Protein AF-A0A4P5YBG1-F1 (afdb_monomer_lite)

Sequence (202 aa):
MPLRLATFNANNLFRRPKVFQLEGLSAQAAKVLNDVQKLEQLLTKTSYSGSTGTAIVNLLKKYEFDNSRVFPENRWFHINEVRGKLFRVKRARVGANSKAEIELVATGRSDWMGWLELIRENVNAVSTDNTARVIQAVNADVLCLVEVEDRHTLDRFDRMTLKKFKASFRHNLLIDGNDPRGIDIGFRAYAAKCMRCSVEVG

Radius of gyration: 22.39 Å; chains: 1; bounding box: 46×56×61 Å

Secondary structure (DSSP, 8-state):
----EEEEE-TTSSEEEGGGTSGGG-HHHHHHHHHHHHHHHHHTSS--TTHHHHHHHHHHHHTTTT-TTS-GGGSSEEEEEEES-SEEEEPPPTT--PPPEEEE--SSGGG-EEEEEEPEEEPPHHHHHHHHHHHHHHT-SEEEEEEE--HHHHHHIIIIIGGGGT---SEEEEE----TT--EEEEEES--S---------

Foldseek 3Di:
DDAFEAEDECACLWKDQPLVVPPPNDPSSVVVVVLQVVLQVLQQFQFCPDPSVVSNQVSCVVQPVLPPVDDPLNTQKDKFWPFADQWDWDPDDVPDPDGIGIDGPDRHNVRTDTGIGTRIDTDDLVSLQVVLVVLLVSLHQKYKYWQDQDPVSVVCSQVPHNVVVVNHFPDWDKAFDPDPVRITIIIGGNDDPDDDDDDDDD

Structure (mmCIF, N/CA/C/O backbone):
data_AF-A0A4P5YBG1-F1
#
_entry.id   AF-A0A4P5YBG1-F1
#
loop_
_atom_site.group_PDB
_atom_site.id
_atom_site.type_symbol
_atom_site.label_atom_id
_atom_site.label_alt_id
_atom_site.label_comp_id
_atom_site.label_asym_id
_atom_site.label_entity_id
_atom_site.label_seq_id
_atom_site.pdbx_PDB_ins_code
_atom_site.Cartn_x
_atom_site.Cartn_y
_atom_site.Cartn_z
_atom_site.occupancy
_atom_site.B_iso_or_equiv
_atom_site.auth_seq_id
_atom_site.auth_comp_id
_atom_site.auth_asym_id
_atom_site.auth_atom_id
_atom_site.pdbx_PDB_model_num
ATOM 1 N N . MET A 1 1 ? 24.907 -13.572 -34.740 1.00 69.06 1 MET A N 1
ATOM 2 C CA . MET A 1 1 ? 24.731 -12.647 -33.599 1.00 69.06 1 MET A CA 1
ATOM 3 C C . MET A 1 1 ? 24.353 -13.490 -32.389 1.00 69.06 1 MET A C 1
ATOM 5 O O . MET A 1 1 ? 23.483 -14.337 -32.565 1.00 69.06 1 MET A O 1
ATOM 9 N N . PRO A 1 2 ? 25.023 -13.361 -31.232 1.00 85.69 2 PRO A N 1
ATOM 10 C CA . PRO A 1 2 ? 24.636 -14.101 -30.033 1.00 85.69 2 PRO A CA 1
ATOM 11 C C . PRO A 1 2 ? 23.328 -13.541 -29.461 1.00 85.69 2 PRO A C 1
ATOM 13 O O . PRO A 1 2 ? 23.157 -12.326 -29.417 1.00 85.69 2 PRO A O 1
ATOM 16 N N . LEU A 1 3 ? 22.430 -14.428 -29.027 1.00 89.69 3 LEU A N 1
ATOM 17 C CA . LEU A 1 3 ? 21.194 -14.071 -28.329 1.00 89.69 3 LEU A CA 1
ATOM 18 C C . LEU A 1 3 ? 21.522 -13.476 -26.952 1.00 89.69 3 LEU A C 1
ATOM 20 O O . LEU A 1 3 ? 22.238 -14.100 -26.166 1.00 89.69 3 LEU A O 1
ATOM 24 N N . ARG A 1 4 ? 20.978 -12.297 -26.643 1.00 89.38 4 ARG A N 1
ATOM 25 C CA . ARG A 1 4 ? 21.173 -11.593 -25.370 1.00 89.38 4 ARG A CA 1
ATOM 26 C C . ARG A 1 4 ? 19.909 -11.657 -24.524 1.00 89.38 4 ARG A C 1
ATOM 28 O O . ARG A 1 4 ? 18.863 -11.132 -24.905 1.00 89.38 4 ARG A O 1
ATOM 35 N N . LEU A 1 5 ? 20.035 -12.269 -23.354 1.00 89.19 5 LEU A N 1
ATOM 36 C CA . LEU A 1 5 ? 18.973 -12.382 -22.362 1.00 89.19 5 LEU A CA 1
ATOM 37 C C . LEU A 1 5 ? 19.308 -11.484 -21.171 1.00 89.19 5 LEU A C 1
ATOM 39 O O . LEU A 1 5 ? 20.445 -11.488 -20.699 1.00 89.19 5 LEU A O 1
ATOM 43 N N . ALA A 1 6 ? 18.327 -10.737 -20.678 1.00 87.94 6 ALA A N 1
ATOM 44 C CA . ALA A 1 6 ? 18.460 -9.946 -19.462 1.00 87.94 6 ALA A CA 1
ATOM 45 C C . ALA A 1 6 ? 17.260 -10.159 -18.543 1.00 87.94 6 ALA A C 1
ATOM 47 O O . ALA A 1 6 ? 16.139 -10.368 -19.005 1.00 87.94 6 ALA A O 1
ATOM 48 N N . THR A 1 7 ? 17.498 -10.069 -17.238 1.00 85.94 7 THR A N 1
ATOM 49 C CA . THR A 1 7 ? 16.454 -10.041 -16.216 1.00 85.94 7 THR A CA 1
ATOM 50 C C . THR A 1 7 ? 16.500 -8.701 -15.488 1.00 85.94 7 THR A C 1
ATOM 52 O O . THR A 1 7 ? 17.573 -8.136 -15.274 1.00 85.94 7 THR A O 1
ATOM 55 N N . PHE A 1 8 ? 15.341 -8.167 -15.117 1.00 83.25 8 PHE A N 1
ATOM 56 C CA . PHE A 1 8 ? 15.252 -6.957 -14.305 1.00 83.25 8 PHE A CA 1
ATOM 57 C C . PHE A 1 8 ? 14.050 -7.038 -13.362 1.00 83.25 8 PHE A C 1
ATOM 59 O O . PHE A 1 8 ? 12.970 -7.477 -13.753 1.00 83.25 8 PHE A O 1
ATOM 66 N N . ASN A 1 9 ? 14.235 -6.626 -12.110 1.00 83.06 9 ASN A N 1
ATOM 67 C CA . ASN A 1 9 ? 13.146 -6.540 -11.145 1.00 83.06 9 ASN A CA 1
ATOM 68 C C . ASN A 1 9 ? 12.426 -5.192 -11.320 1.00 83.06 9 ASN A C 1
ATOM 70 O O . ASN A 1 9 ? 13.022 -4.139 -11.114 1.00 83.06 9 ASN A O 1
ATOM 74 N N . ALA A 1 10 ? 11.157 -5.242 -11.729 1.00 75.25 10 ALA A N 1
ATOM 75 C CA . ALA A 1 10 ? 10.321 -4.080 -12.023 1.00 75.25 10 ALA A CA 1
ATOM 76 C C . ALA A 1 10 ? 9.515 -3.578 -10.810 1.00 75.25 10 ALA A C 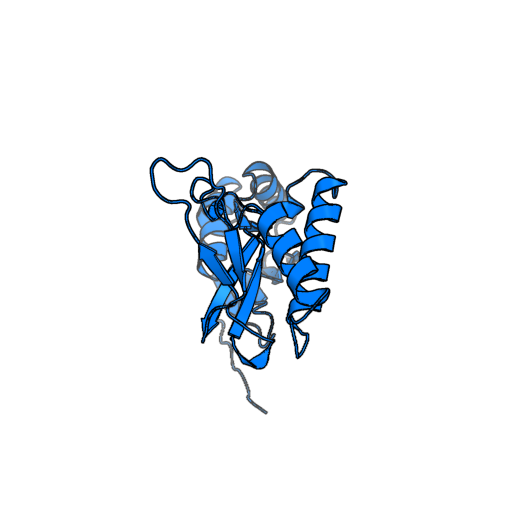1
ATOM 78 O O . ALA A 1 10 ? 8.654 -2.706 -10.966 1.00 75.25 10 ALA A O 1
ATOM 79 N N . ASN A 1 11 ? 9.773 -4.103 -9.612 1.00 69.88 11 ASN A N 1
ATOM 80 C CA . ASN A 1 11 ? 9.046 -3.737 -8.408 1.00 69.88 11 ASN A CA 1
ATOM 81 C C . ASN A 1 11 ? 9.185 -2.245 -8.121 1.00 69.88 11 ASN A C 1
ATOM 83 O O . ASN A 1 11 ? 10.289 -1.697 -8.052 1.00 69.88 11 ASN A O 1
ATOM 87 N N . ASN A 1 12 ? 8.044 -1.594 -7.906 1.00 65.94 12 ASN A N 1
ATOM 88 C CA . ASN A 1 12 ? 7.939 -0.160 -7.671 1.00 65.94 12 ASN A CA 1
ATOM 89 C C . ASN A 1 12 ? 8.494 0.708 -8.814 1.00 65.94 12 ASN A C 1
ATOM 91 O O . ASN A 1 12 ? 8.957 1.816 -8.558 1.00 65.94 12 ASN A O 1
ATOM 95 N N . LEU A 1 13 ? 8.484 0.245 -10.068 1.00 70.56 13 LEU A N 1
ATOM 96 C CA . LEU A 1 13 ? 9.000 1.039 -11.191 1.00 70.56 13 LEU A CA 1
ATOM 97 C C . LEU A 1 13 ? 8.124 2.268 -11.509 1.00 70.56 13 LEU A C 1
ATOM 99 O O . LEU A 1 13 ? 8.622 3.262 -12.046 1.00 70.56 13 LEU A O 1
ATOM 103 N N . PHE A 1 14 ? 6.836 2.212 -11.149 1.00 69.25 14 PHE A N 1
ATOM 104 C CA . PHE A 1 14 ? 5.858 3.274 -11.411 1.00 69.25 14 PHE A CA 1
ATOM 105 C C . PHE A 1 14 ? 5.252 3.840 -10.157 1.00 69.25 14 PHE A C 1
ATOM 107 O O . PHE A 1 14 ? 5.088 5.055 -10.064 1.00 69.25 14 PHE A O 1
ATOM 114 N N . ARG A 1 15 ? 4.896 2.973 -9.209 1.00 69.81 15 ARG A N 1
ATOM 115 C CA . ARG A 1 15 ? 4.286 3.391 -7.960 1.00 69.81 15 ARG A CA 1
ATOM 116 C C . ARG A 1 15 ? 4.996 2.708 -6.813 1.00 69.81 15 ARG A C 1
ATOM 118 O O . ARG A 1 15 ? 5.046 1.489 -6.731 1.00 69.81 15 ARG A O 1
ATOM 125 N N . ARG A 1 16 ? 5.525 3.510 -5.898 1.00 74.62 16 ARG A N 1
ATOM 126 C CA . ARG A 1 16 ? 6.183 3.020 -4.688 1.00 74.62 16 ARG A CA 1
ATOM 127 C C . ARG A 1 16 ? 5.370 3.445 -3.478 1.00 74.62 16 ARG A C 1
ATOM 129 O O . ARG A 1 16 ? 4.902 4.587 -3.471 1.00 74.62 16 ARG A O 1
ATOM 136 N N . PRO A 1 17 ? 5.225 2.601 -2.440 1.00 78.69 17 PRO A N 1
ATOM 137 C CA . PRO A 1 17 ? 4.705 3.066 -1.166 1.00 78.69 17 PRO A CA 1
ATOM 138 C C . PRO A 1 17 ? 5.433 4.340 -0.733 1.00 78.69 17 PRO A C 1
ATOM 140 O O . PRO A 1 17 ? 6.666 4.369 -0.688 1.00 78.69 17 PRO A O 1
ATOM 143 N N . LYS A 1 18 ? 4.667 5.387 -0.429 1.00 81.44 18 LYS A N 1
ATOM 144 C CA . LYS A 1 18 ? 5.138 6.732 -0.079 1.00 81.44 18 LYS A CA 1
ATOM 145 C C . LYS A 1 18 ? 6.227 6.697 0.990 1.00 81.44 18 LYS A C 1
ATOM 147 O O . LYS A 1 18 ? 7.233 7.394 0.903 1.00 81.44 18 LYS A O 1
ATOM 152 N N . VAL A 1 19 ? 6.062 5.806 1.966 1.00 81.38 19 VAL A N 1
ATOM 153 C CA . VAL A 1 19 ? 7.011 5.587 3.064 1.00 81.38 19 VAL A CA 1
ATOM 154 C C . VAL A 1 19 ? 8.421 5.217 2.588 1.00 81.38 19 VAL A C 1
ATOM 156 O O . VAL A 1 19 ? 9.397 5.594 3.227 1.00 81.38 19 VAL A O 1
ATOM 159 N N . PHE A 1 20 ? 8.551 4.536 1.447 1.00 75.44 20 PHE A N 1
ATOM 160 C CA . PHE A 1 20 ? 9.839 4.133 0.885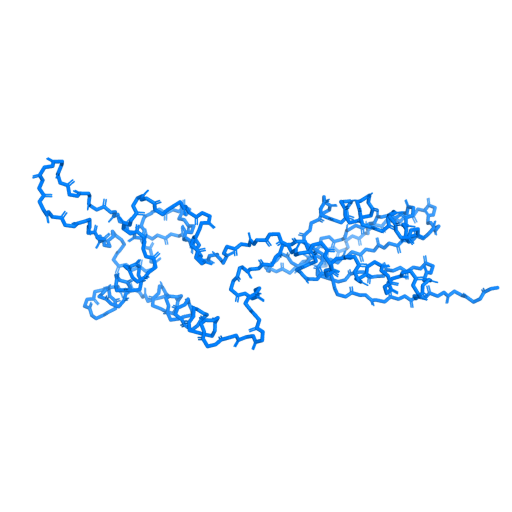 1.00 75.44 20 PHE A CA 1
ATOM 161 C C . PHE A 1 20 ? 10.434 5.151 -0.097 1.00 75.44 20 PHE A C 1
ATOM 163 O O . PHE A 1 20 ? 11.536 4.929 -0.595 1.00 75.44 20 PHE A O 1
ATOM 170 N N . GLN A 1 21 ? 9.723 6.239 -0.411 1.00 70.75 21 GLN A N 1
ATOM 171 C CA . GLN A 1 21 ? 10.287 7.342 -1.198 1.00 70.75 21 GLN A CA 1
ATOM 172 C C . GLN A 1 21 ? 11.153 8.282 -0.352 1.00 70.75 21 GLN A C 1
ATOM 174 O O . GLN A 1 21 ? 11.951 9.035 -0.901 1.00 70.75 21 GLN A O 1
ATOM 179 N N . LEU A 1 22 ? 11.021 8.224 0.975 1.00 69.31 22 LEU A N 1
ATOM 180 C CA . LEU A 1 22 ? 11.886 8.963 1.884 1.00 69.31 22 LEU A CA 1
ATOM 181 C C . LEU A 1 22 ? 13.334 8.482 1.713 1.00 69.31 22 LEU A C 1
ATOM 183 O O . LEU A 1 22 ? 13.600 7.277 1.754 1.00 69.31 22 LEU A O 1
ATOM 187 N N . GLU A 1 23 ? 14.259 9.422 1.517 1.00 63.19 23 GLU A N 1
ATOM 188 C CA . GLU A 1 23 ? 15.668 9.110 1.275 1.00 63.19 23 GLU A CA 1
ATOM 189 C C . GLU A 1 23 ? 16.241 8.188 2.366 1.00 63.19 23 GLU A C 1
ATOM 191 O O . GLU A 1 23 ? 16.046 8.403 3.565 1.00 63.19 23 GLU A O 1
ATOM 196 N N . GLY A 1 24 ? 16.938 7.134 1.928 1.00 56.75 24 GLY A N 1
ATOM 197 C CA . GLY A 1 24 ? 17.808 6.319 2.776 1.00 56.75 24 GLY A CA 1
ATOM 198 C C . GLY A 1 24 ? 17.145 5.509 3.894 1.00 56.75 24 GLY A C 1
ATOM 199 O O . GLY A 1 24 ? 17.826 5.250 4.879 1.00 56.75 24 GLY A O 1
ATOM 200 N N . LEU A 1 25 ? 15.864 5.108 3.782 1.00 61.78 25 LEU A N 1
ATOM 201 C CA . LEU A 1 25 ? 15.138 4.465 4.901 1.00 61.78 25 LEU A CA 1
ATOM 202 C C . LEU A 1 25 ? 15.204 5.349 6.157 1.00 61.78 25 LEU A C 1
ATOM 204 O O . LEU A 1 25 ? 15.630 4.923 7.230 1.00 61.78 25 LEU A O 1
ATOM 208 N N . SER A 1 26 ? 14.807 6.613 5.999 1.00 77.88 26 SER A N 1
ATOM 209 C CA . SER A 1 26 ? 14.857 7.611 7.066 1.00 77.88 26 SER A CA 1
ATOM 210 C C . SER A 1 26 ? 14.242 7.111 8.382 1.00 77.88 26 SER A C 1
ATOM 212 O O . SER A 1 26 ? 13.344 6.261 8.405 1.00 77.88 26 SER A O 1
ATOM 214 N N . ALA A 1 27 ? 14.660 7.699 9.508 1.00 82.25 27 ALA A N 1
ATOM 215 C CA . ALA A 1 27 ? 14.083 7.393 10.821 1.00 82.25 27 ALA A CA 1
ATOM 216 C C . ALA A 1 27 ? 12.545 7.535 10.835 1.00 82.25 27 ALA A C 1
ATOM 218 O O . ALA A 1 27 ? 11.851 6.822 11.562 1.00 82.25 27 ALA A O 1
ATOM 219 N N . GLN A 1 28 ? 12.002 8.422 9.994 1.00 84.62 28 GLN A N 1
ATOM 220 C CA . GLN A 1 28 ? 10.566 8.570 9.787 1.00 84.62 28 GLN A CA 1
ATOM 221 C C . GLN A 1 28 ? 9.959 7.365 9.058 1.00 84.62 28 GLN A C 1
ATOM 223 O O . GLN A 1 28 ? 8.952 6.841 9.531 1.00 84.62 28 GLN A O 1
ATOM 228 N N . ALA A 1 29 ? 10.567 6.894 7.964 1.00 84.81 29 ALA A N 1
ATOM 229 C CA . ALA A 1 29 ? 10.107 5.708 7.243 1.00 84.81 29 ALA A CA 1
ATOM 230 C C . ALA A 1 29 ? 10.061 4.480 8.163 1.00 84.81 29 ALA A C 1
ATOM 232 O O . ALA A 1 29 ? 9.027 3.821 8.278 1.00 84.81 29 ALA A O 1
ATOM 233 N N . ALA A 1 30 ? 11.151 4.230 8.895 1.00 86.81 30 ALA A N 1
ATOM 234 C CA . ALA A 1 30 ? 11.236 3.127 9.848 1.00 86.81 30 ALA A CA 1
ATOM 235 C C . ALA A 1 30 ? 10.165 3.232 10.946 1.00 86.81 30 ALA A C 1
ATOM 237 O O . ALA A 1 30 ? 9.530 2.240 11.302 1.00 86.81 30 ALA A O 1
ATOM 238 N N . LYS A 1 31 ? 9.916 4.441 11.464 1.00 91.00 31 LYS A N 1
ATOM 239 C CA . LYS A 1 31 ? 8.868 4.681 12.464 1.00 91.00 31 LYS A CA 1
ATOM 240 C C . LYS A 1 31 ? 7.478 4.347 11.924 1.00 91.00 31 LYS A C 1
ATOM 242 O O . LYS A 1 31 ? 6.727 3.659 12.610 1.00 91.00 31 LYS A O 1
ATOM 247 N N . VAL A 1 32 ? 7.161 4.791 10.707 1.00 91.38 32 VAL A N 1
ATOM 248 C CA . VAL A 1 32 ? 5.868 4.519 10.065 1.00 91.38 32 VAL A CA 1
ATOM 249 C C . VAL A 1 32 ? 5.664 3.023 9.849 1.00 91.38 32 VAL A C 1
ATOM 251 O O . VAL A 1 32 ? 4.632 2.491 10.246 1.00 91.38 32 VAL A O 1
ATOM 254 N N . LEU A 1 33 ? 6.662 2.327 9.303 1.00 90.25 33 LEU A N 1
ATOM 255 C CA . LEU A 1 33 ? 6.595 0.881 9.069 1.00 90.25 33 LEU A CA 1
ATOM 256 C C . LEU A 1 33 ? 6.413 0.093 10.372 1.00 90.25 33 LEU A C 1
ATOM 258 O O . LEU A 1 33 ? 5.555 -0.783 10.445 1.00 90.25 33 LEU A O 1
ATOM 262 N N . ASN A 1 34 ? 7.158 0.451 11.420 1.00 92.94 34 ASN A N 1
ATOM 263 C CA . ASN A 1 34 ? 7.024 -0.175 12.735 1.00 92.94 34 ASN A CA 1
ATOM 264 C C . ASN A 1 34 ? 5.634 0.046 13.342 1.00 92.94 34 ASN A C 1
ATOM 266 O O . ASN A 1 34 ? 5.100 -0.837 14.009 1.00 92.94 34 ASN A O 1
ATOM 270 N N . ASP A 1 35 ? 5.041 1.223 13.152 1.00 95.50 35 ASP A N 1
ATOM 271 C CA . ASP A 1 35 ? 3.698 1.497 13.654 1.00 95.50 35 ASP A CA 1
ATOM 272 C C . ASP A 1 35 ? 2.613 0.760 12.861 1.00 95.50 35 ASP A C 1
ATOM 274 O O . ASP A 1 35 ? 1.663 0.270 13.468 1.00 95.50 35 ASP A O 1
ATOM 278 N N . VAL A 1 36 ? 2.759 0.649 11.535 1.00 93.12 36 VAL A N 1
ATOM 279 C CA . VAL A 1 36 ? 1.866 -0.155 10.684 1.00 93.12 36 VAL A CA 1
ATOM 280 C C . VAL A 1 36 ? 1.931 -1.622 11.099 1.00 93.12 36 VAL A C 1
ATOM 282 O O . VAL A 1 36 ? 0.892 -2.218 11.366 1.00 93.12 36 VAL A O 1
ATOM 285 N N . GLN A 1 37 ? 3.134 -2.173 11.281 1.00 93.06 37 GLN A N 1
ATOM 286 C CA . GLN A 1 37 ? 3.322 -3.545 11.757 1.00 93.06 37 GLN A CA 1
ATOM 287 C C . GLN A 1 37 ? 2.681 -3.765 13.137 1.00 93.06 37 GLN A C 1
ATOM 289 O O . GLN A 1 37 ? 2.000 -4.766 13.363 1.00 93.06 37 GLN A O 1
ATOM 294 N N . LYS A 1 38 ? 2.866 -2.825 14.074 1.00 95.38 38 LYS A N 1
ATOM 295 C CA . LYS A 1 38 ? 2.210 -2.882 15.390 1.00 95.38 38 LYS A CA 1
ATOM 296 C C . LYS A 1 38 ? 0.691 -2.855 15.259 1.00 95.38 38 LYS A C 1
ATOM 298 O O . LYS A 1 38 ? 0.015 -3.609 15.953 1.00 95.38 38 LYS A O 1
ATOM 303 N N . LEU A 1 39 ? 0.151 -2.001 14.389 1.00 96.12 39 LEU A N 1
ATOM 304 C CA . LEU A 1 39 ? -1.286 -1.917 14.159 1.00 96.12 39 LEU A CA 1
ATOM 305 C C . LEU A 1 39 ? -1.825 -3.232 13.585 1.00 96.12 39 LEU A C 1
ATOM 307 O O . LEU A 1 39 ? -2.782 -3.767 14.131 1.00 96.12 39 LEU A O 1
ATOM 311 N N . GLU A 1 40 ? -1.177 -3.811 12.574 1.00 92.62 40 GLU A N 1
ATOM 312 C CA . GLU A 1 40 ? -1.543 -5.127 12.031 1.00 92.62 40 GLU A CA 1
ATOM 313 C C . GLU A 1 40 ? -1.558 -6.210 13.117 1.00 92.62 40 GLU A C 1
ATOM 315 O O . GLU A 1 40 ? -2.542 -6.938 13.255 1.00 92.62 40 GLU A O 1
ATOM 320 N N . GLN A 1 41 ? -0.520 -6.268 13.958 1.00 94.06 41 GLN A N 1
ATOM 321 C CA . GLN A 1 41 ? -0.451 -7.218 15.071 1.00 94.06 41 GLN A CA 1
ATOM 322 C C . GLN A 1 41 ? -1.600 -7.034 16.068 1.00 94.06 41 GLN A C 1
ATOM 324 O O . GLN A 1 41 ? -2.202 -8.020 16.500 1.00 94.06 41 GLN A O 1
ATOM 329 N N . LEU A 1 42 ? -1.942 -5.793 16.424 1.00 95.50 42 LEU A N 1
ATOM 330 C CA . LEU A 1 42 ? -3.077 -5.510 17.307 1.00 95.50 42 LEU A CA 1
ATOM 331 C C . LEU A 1 42 ? -4.405 -5.926 16.665 1.00 95.50 42 LEU A C 1
ATOM 333 O O . LEU A 1 42 ? -5.267 -6.480 17.343 1.00 95.50 42 LEU A O 1
ATOM 337 N N . LEU A 1 43 ? -4.556 -5.729 15.355 1.00 94.38 43 LEU A N 1
ATOM 338 C CA . LEU A 1 43 ? -5.784 -6.063 14.641 1.00 94.38 43 LEU A CA 1
ATOM 339 C C . LEU A 1 43 ? -6.005 -7.571 14.491 1.00 94.38 43 LEU A C 1
ATOM 341 O O . LEU A 1 43 ? -7.152 -7.985 14.351 1.00 94.38 43 LEU A O 1
ATOM 345 N N . THR A 1 44 ? -4.969 -8.408 14.602 1.00 92.81 44 THR A N 1
ATOM 346 C CA . THR A 1 44 ? -5.139 -9.876 14.646 1.00 92.81 44 THR A CA 1
ATOM 347 C C . THR A 1 44 ? -5.726 -10.400 15.959 1.00 92.81 44 THR A C 1
ATOM 349 O O . THR A 1 44 ? -6.130 -11.560 16.024 1.00 92.81 44 THR A O 1
ATOM 352 N N . LYS A 1 45 ? -5.795 -9.574 17.013 1.00 93.50 45 LYS A N 1
ATOM 353 C CA . LYS A 1 45 ? -6.311 -10.001 18.318 1.00 93.50 45 LYS A CA 1
ATOM 354 C C . LYS A 1 45 ? -7.800 -10.338 18.248 1.00 93.50 45 LYS A C 1
ATOM 356 O O . LYS A 1 45 ? -8.592 -9.668 17.587 1.00 93.50 45 LYS A O 1
ATOM 361 N N . THR A 1 46 ? -8.183 -11.373 18.990 1.00 93.81 46 THR A N 1
ATOM 362 C CA . THR A 1 46 ? -9.577 -11.819 19.113 1.00 93.81 46 THR A CA 1
ATOM 363 C C . THR A 1 46 ? -10.445 -10.829 19.879 1.00 93.81 46 THR A C 1
ATOM 365 O O . THR A 1 46 ? -11.648 -10.806 19.662 1.00 93.81 46 THR A O 1
ATOM 368 N N . SER A 1 47 ? -9.842 -9.993 20.729 1.00 95.88 47 SER A N 1
ATOM 369 C CA . SER A 1 47 ? -10.512 -8.910 21.444 1.00 95.88 47 SER A CA 1
ATOM 370 C C . SER A 1 47 ? -9.668 -7.634 21.431 1.00 95.88 47 SER A C 1
ATOM 372 O O . SER A 1 47 ? -8.448 -7.670 21.620 1.00 95.88 47 SER A O 1
ATOM 374 N N . TYR A 1 48 ? -10.340 -6.502 21.246 1.00 96.19 48 TYR A N 1
ATOM 375 C CA . TYR A 1 48 ? -9.804 -5.146 21.309 1.00 96.19 48 TYR A CA 1
ATOM 376 C C . TYR A 1 48 ? -10.154 -4.445 22.632 1.00 96.19 48 TYR A C 1
ATOM 378 O O . TYR A 1 48 ? -9.951 -3.242 22.766 1.00 96.19 48 TYR A O 1
ATOM 386 N N . SER A 1 49 ? -10.656 -5.159 23.642 1.00 93.12 49 SER A N 1
ATOM 387 C CA . SER A 1 49 ? -10.924 -4.573 24.960 1.00 93.12 49 SER A CA 1
ATOM 388 C C . SER A 1 49 ? -9.643 -4.114 25.676 1.00 93.12 49 SER A C 1
ATOM 390 O O . SER A 1 49 ? -8.572 -4.700 25.498 1.00 93.12 49 SER A O 1
ATOM 392 N N . GLY A 1 50 ? -9.760 -3.111 26.550 1.00 94.62 50 GLY A N 1
ATOM 393 C CA . GLY A 1 50 ? -8.672 -2.672 27.429 1.00 94.62 50 GLY A CA 1
ATOM 394 C C . GLY A 1 50 ? -7.512 -2.004 26.684 1.00 94.62 50 GLY A C 1
ATOM 395 O O . GLY A 1 50 ? -7.716 -1.137 25.835 1.00 94.62 50 GLY A O 1
ATOM 396 N N . SER A 1 51 ? -6.278 -2.393 27.016 1.00 94.12 51 SER A N 1
ATOM 397 C CA . SER A 1 51 ? -5.057 -1.779 26.472 1.00 94.12 51 SER A CA 1
ATOM 398 C C . SER A 1 51 ? -4.913 -1.941 24.956 1.00 94.12 51 SER A C 1
ATOM 400 O O . SER A 1 51 ? -4.377 -1.042 24.307 1.00 94.12 51 SER A O 1
ATOM 402 N N . THR A 1 52 ? -5.428 -3.033 24.380 1.00 95.19 52 THR A N 1
ATOM 403 C CA . THR A 1 52 ? -5.398 -3.293 22.931 1.00 95.19 52 THR A CA 1
ATOM 404 C C . THR A 1 52 ? -6.159 -2.215 22.161 1.00 95.19 52 THR A C 1
ATOM 406 O O . THR A 1 52 ? -5.597 -1.591 21.263 1.00 95.19 52 THR A O 1
ATOM 409 N N . GLY A 1 53 ? -7.409 -1.942 22.540 1.00 95.12 53 GLY A N 1
ATOM 410 C CA . GLY A 1 53 ? -8.239 -0.923 21.896 1.00 95.12 53 GLY A CA 1
ATOM 411 C C . GLY A 1 53 ? -7.664 0.476 22.065 1.00 95.12 53 GLY A C 1
ATOM 412 O O . GLY A 1 53 ? -7.592 1.231 21.097 1.00 95.12 53 GLY A O 1
ATOM 413 N N . THR A 1 54 ? -7.151 0.793 23.257 1.00 96.00 54 THR A N 1
ATOM 414 C CA . THR A 1 54 ? -6.454 2.062 23.508 1.00 96.00 54 THR A CA 1
ATOM 415 C C . THR A 1 54 ? -5.237 2.226 22.595 1.00 96.00 54 THR A C 1
ATOM 417 O O . THR A 1 54 ? -5.039 3.295 22.019 1.00 96.00 54 THR A O 1
ATOM 420 N N . ALA A 1 55 ? -4.437 1.172 22.404 1.00 96.81 55 ALA A N 1
ATOM 421 C CA . ALA A 1 55 ? -3.283 1.204 21.508 1.00 96.81 55 ALA A CA 1
ATOM 422 C C . ALA A 1 55 ? -3.692 1.395 20.036 1.00 96.81 55 ALA A C 1
ATOM 424 O O . ALA A 1 55 ? -3.080 2.210 19.342 1.00 96.81 55 ALA A O 1
ATOM 425 N N . ILE A 1 56 ? -4.749 0.711 19.579 1.00 96.75 56 ILE A N 1
ATOM 426 C CA . ILE A 1 56 ? -5.307 0.882 18.227 1.00 96.75 56 ILE A CA 1
ATOM 427 C C . ILE A 1 56 ? -5.759 2.333 18.029 1.00 96.75 56 ILE A C 1
ATOM 429 O O . ILE A 1 56 ? -5.309 2.995 17.097 1.00 96.75 56 ILE A O 1
ATOM 433 N N . VAL A 1 57 ? -6.590 2.865 18.930 1.00 95.94 57 VAL A N 1
ATOM 434 C CA . VAL A 1 57 ? -7.107 4.241 18.842 1.00 95.94 57 VAL A CA 1
ATOM 435 C C . VAL A 1 57 ? -5.973 5.267 18.842 1.00 95.94 57 VAL A C 1
ATOM 437 O O . VAL A 1 57 ? -6.010 6.218 18.063 1.00 95.94 57 VAL A O 1
ATOM 440 N N . ASN A 1 58 ? -4.939 5.070 19.663 1.00 96.25 58 ASN A N 1
ATOM 441 C CA . ASN A 1 58 ? -3.779 5.960 19.699 1.00 96.25 58 ASN A CA 1
ATOM 442 C C . ASN A 1 58 ? -3.010 5.968 18.371 1.00 96.25 58 ASN A C 1
ATOM 444 O O . ASN A 1 58 ? -2.602 7.037 17.914 1.00 96.25 58 ASN A O 1
ATOM 448 N N . LEU A 1 59 ? -2.838 4.808 17.729 1.00 96.62 59 LEU A N 1
ATOM 449 C CA . LEU A 1 59 ? -2.223 4.725 16.402 1.00 96.62 59 LEU A CA 1
ATOM 450 C C . LEU A 1 59 ? -3.099 5.396 15.338 1.00 96.62 59 LEU A C 1
ATOM 452 O O . LEU A 1 59 ? -2.588 6.185 14.547 1.00 96.62 59 LEU A O 1
ATOM 456 N N . LEU A 1 60 ? -4.414 5.174 15.356 1.00 95.12 60 LEU A N 1
ATOM 457 C CA . LEU A 1 60 ? -5.332 5.817 14.410 1.00 95.12 60 LEU A CA 1
ATOM 458 C C . LEU A 1 60 ? -5.335 7.350 14.551 1.00 95.12 60 LEU A C 1
ATOM 460 O O . LEU A 1 60 ? -5.289 8.056 13.545 1.00 95.12 60 LEU A O 1
ATOM 464 N N . LYS A 1 61 ? -5.308 7.878 15.782 1.00 93.38 61 LYS A N 1
ATOM 465 C CA . LYS A 1 61 ? -5.181 9.325 16.039 1.00 93.38 61 LYS A CA 1
ATOM 466 C C . LYS A 1 61 ? -3.827 9.874 15.591 1.00 93.38 61 LYS A C 1
ATOM 468 O O . LYS A 1 61 ? -3.759 10.939 14.989 1.00 93.38 61 LYS A O 1
ATOM 473 N N . LYS A 1 62 ? -2.739 9.137 15.839 1.00 94.31 62 LYS A N 1
ATOM 474 C CA . LYS A 1 62 ? -1.384 9.519 15.404 1.00 94.31 62 LYS A CA 1
ATOM 475 C C . LYS A 1 62 ? -1.278 9.686 13.885 1.00 94.31 62 LYS A C 1
ATOM 477 O O . LYS A 1 62 ? -0.502 10.520 13.431 1.00 94.31 62 LYS A O 1
ATOM 482 N N . TYR A 1 63 ? -2.047 8.907 13.127 1.00 93.50 63 TYR A N 1
ATOM 483 C CA . TYR A 1 63 ? -2.120 8.969 11.664 1.00 93.50 63 TYR A CA 1
ATOM 484 C C . TYR A 1 63 ? -3.343 9.740 11.141 1.00 93.50 63 TYR A C 1
ATOM 486 O O . TYR A 1 63 ? -3.707 9.606 9.972 1.00 93.50 63 TYR A O 1
ATOM 494 N N . GLU A 1 64 ? -3.961 10.562 11.996 1.00 90.94 64 GLU A N 1
ATOM 495 C CA . GLU A 1 64 ? -5.006 11.525 11.633 1.00 90.94 64 GLU A CA 1
ATOM 496 C C . GLU A 1 64 ? -6.223 10.898 10.927 1.00 90.94 64 GLU A C 1
ATOM 498 O O . GLU A 1 64 ? -6.809 11.468 9.997 1.00 90.94 64 GLU A O 1
ATOM 503 N N . PHE A 1 65 ? -6.630 9.699 11.355 1.00 90.88 65 PHE A N 1
ATOM 504 C CA . PHE A 1 65 ? -7.857 9.058 10.864 1.00 90.88 65 PHE A CA 1
ATOM 505 C C . PHE A 1 65 ? -9.137 9.757 11.355 1.00 90.88 65 PHE A C 1
ATOM 507 O O . PHE A 1 65 ? -10.200 9.569 10.771 1.00 90.88 65 PHE A O 1
ATOM 514 N N . ASP A 1 66 ? -9.045 10.599 12.384 1.00 88.44 66 ASP A N 1
ATOM 515 C CA . ASP A 1 66 ? -10.101 11.488 12.882 1.00 88.44 66 ASP A CA 1
ATOM 516 C C . ASP A 1 66 ? -10.164 12.843 12.157 1.00 88.44 66 ASP A C 1
ATOM 518 O O . ASP A 1 66 ? -11.171 13.554 12.243 1.00 88.44 66 ASP A O 1
ATOM 522 N N . ASN A 1 67 ? -9.118 13.207 11.410 1.00 84.50 67 ASN A N 1
ATOM 523 C CA . ASN A 1 67 ? -9.030 14.492 10.731 1.00 84.50 67 ASN A CA 1
ATOM 524 C C . ASN A 1 67 ? -9.645 14.433 9.324 1.00 84.50 67 ASN A C 1
ATOM 526 O O . ASN A 1 67 ? -9.031 13.971 8.364 1.00 84.50 67 ASN A O 1
ATOM 530 N N . SER A 1 68 ? -10.860 14.970 9.184 1.00 77.69 68 SER A N 1
ATOM 531 C CA . SER A 1 68 ? -11.552 15.056 7.885 1.00 77.69 68 SER A CA 1
ATOM 532 C C . SER A 1 68 ? -10.896 15.992 6.860 1.00 77.69 68 SER A C 1
ATOM 534 O O . SER A 1 68 ? -11.244 15.919 5.686 1.00 77.69 68 SER A O 1
ATOM 536 N N . ARG A 1 69 ? -9.962 16.862 7.278 1.00 81.38 69 ARG A N 1
ATOM 537 C CA . ARG A 1 69 ? -9.213 17.746 6.365 1.00 81.38 69 ARG A CA 1
ATOM 538 C C . ARG A 1 69 ? -8.028 17.039 5.708 1.00 81.38 69 ARG A C 1
ATOM 540 O O . ARG A 1 69 ? -7.512 17.528 4.709 1.00 81.38 69 ARG A O 1
ATOM 547 N N . VAL A 1 70 ? -7.596 15.908 6.265 1.00 80.25 70 VAL A N 1
ATOM 548 C CA . VAL A 1 70 ? -6.562 15.071 5.661 1.00 80.25 70 VAL A CA 1
ATOM 549 C C . VAL A 1 70 ? -7.243 14.143 4.670 1.00 80.25 70 VAL A C 1
ATOM 551 O O . VAL A 1 70 ? -7.920 13.179 5.047 1.00 80.25 70 VAL A O 1
ATOM 554 N N . PHE A 1 71 ? -7.068 14.464 3.391 1.00 78.88 71 PHE A N 1
ATOM 555 C CA . PHE A 1 71 ? -7.504 13.593 2.314 1.00 78.88 71 PHE A CA 1
ATOM 556 C C . PHE A 1 71 ? -6.807 12.229 2.416 1.00 78.88 71 PHE A C 1
ATOM 558 O O . PHE A 1 71 ? -5.631 12.181 2.795 1.00 78.88 71 PHE A O 1
ATOM 565 N N . PRO A 1 72 ? -7.508 11.118 2.122 1.00 79.31 72 PRO A N 1
ATOM 566 C CA . PRO A 1 72 ? -6.954 9.778 2.243 1.00 79.31 72 PRO A CA 1
ATOM 567 C C . PRO A 1 72 ? -5.582 9.623 1.588 1.00 79.31 72 PRO A C 1
ATOM 569 O O . PRO A 1 72 ? -4.688 9.120 2.253 1.00 79.31 72 PRO A O 1
ATOM 572 N N . GLU A 1 73 ? -5.398 10.102 0.360 1.00 77.44 73 GLU A N 1
ATOM 573 C CA . GLU A 1 73 ? -4.162 10.032 -0.432 1.00 77.44 73 GLU A CA 1
ATOM 574 C C . GLU A 1 73 ? -2.946 10.708 0.223 1.00 77.44 73 GLU A C 1
ATOM 576 O O . GLU A 1 73 ? -1.804 10.396 -0.105 1.00 77.44 73 GLU A O 1
ATOM 581 N N . ASN A 1 74 ? -3.170 11.607 1.185 1.00 82.62 74 ASN A N 1
ATOM 582 C CA . ASN A 1 74 ? -2.097 12.306 1.886 1.00 82.62 74 ASN A CA 1
ATOM 583 C C . ASN A 1 74 ? -1.598 11.559 3.130 1.00 82.62 74 ASN A C 1
ATOM 585 O O . ASN A 1 74 ? -0.596 11.972 3.718 1.00 82.62 74 ASN A O 1
ATOM 589 N N . ARG A 1 75 ? -2.258 10.463 3.532 1.00 88.94 75 ARG A N 1
ATOM 590 C CA . ARG A 1 75 ? -1.818 9.619 4.654 1.00 88.94 75 ARG A CA 1
ATOM 591 C C . ARG A 1 75 ? -0.640 8.718 4.251 1.00 88.94 75 ARG A C 1
ATOM 593 O O . ARG A 1 75 ? -0.129 8.756 3.135 1.00 88.94 75 ARG A O 1
ATOM 600 N N . TRP A 1 76 ? -0.186 7.895 5.193 1.00 90.19 76 TRP A N 1
ATOM 601 C CA . TRP A 1 76 ? 0.837 6.873 4.939 1.00 90.19 76 TRP A CA 1
ATOM 602 C C . TRP A 1 76 ? 0.242 5.518 4.543 1.00 90.19 76 TRP A C 1
ATOM 604 O O . TRP A 1 76 ? 0.885 4.748 3.832 1.00 90.19 76 TRP A O 1
ATOM 614 N N . PHE A 1 77 ? -0.981 5.229 4.989 1.00 92.44 77 PHE A N 1
ATOM 615 C CA . PHE A 1 77 ? -1.705 3.997 4.690 1.00 92.44 77 PHE A CA 1
ATOM 616 C C . PHE A 1 77 ? -3.224 4.210 4.742 1.00 92.44 77 PHE A C 1
ATOM 618 O O . PHE A 1 77 ? -3.716 5.150 5.374 1.00 92.44 77 PHE A O 1
ATOM 625 N N . HIS A 1 78 ? -3.952 3.307 4.095 1.00 91.69 78 HIS A N 1
ATOM 626 C CA . HIS A 1 78 ? -5.396 3.141 4.168 1.00 91.69 78 HIS A CA 1
ATOM 627 C C . HIS A 1 78 ? -5.759 1.923 5.013 1.00 91.69 78 HIS A C 1
ATOM 629 O O . HIS A 1 78 ? -4.968 0.995 5.178 1.00 91.69 78 HIS A O 1
ATOM 635 N N . ILE A 1 79 ? -6.988 1.931 5.521 1.00 93.00 79 ILE A N 1
ATOM 636 C CA . ILE A 1 79 ? -7.622 0.764 6.127 1.00 93.00 79 ILE A CA 1
ATOM 637 C C . ILE A 1 79 ? -8.798 0.414 5.229 1.00 93.00 79 ILE A C 1
ATOM 639 O O . ILE A 1 79 ? -9.773 1.163 5.157 1.00 93.00 79 ILE A O 1
ATOM 643 N N . ASN A 1 80 ? -8.679 -0.702 4.522 1.00 91.06 80 ASN A N 1
ATOM 644 C CA . ASN A 1 80 ? -9.735 -1.212 3.665 1.00 91.06 80 ASN A CA 1
ATOM 645 C C . ASN A 1 80 ? -10.699 -2.031 4.519 1.00 91.06 80 ASN A C 1
ATOM 647 O O . ASN A 1 80 ? -10.288 -3.015 5.119 1.00 91.06 80 ASN A O 1
ATOM 651 N N . GLU A 1 81 ? -11.969 -1.636 4.586 1.00 91.94 81 GLU A N 1
ATOM 652 C CA . GLU A 1 81 ? -13.016 -2.320 5.356 1.00 91.94 81 GLU A CA 1
ATOM 653 C C . GLU A 1 81 ? -14.043 -2.918 4.386 1.00 91.94 81 GLU A C 1
ATOM 655 O O . GLU A 1 81 ? -14.937 -2.222 3.907 1.00 91.94 81 GLU A O 1
ATOM 660 N N . VAL A 1 82 ? -13.905 -4.208 4.077 1.00 89.44 82 VAL A N 1
ATOM 661 C CA . VAL A 1 82 ? -14.782 -4.925 3.135 1.00 89.44 82 VAL A CA 1
ATOM 662 C C . VAL A 1 82 ? -16.074 -5.382 3.806 1.00 89.44 82 VAL A C 1
ATOM 664 O O . VAL A 1 82 ? -17.142 -5.340 3.199 1.00 89.44 82 VAL A O 1
ATOM 667 N N . ARG A 1 83 ? -15.998 -5.819 5.068 1.00 90.00 83 ARG A N 1
ATOM 668 C CA . ARG A 1 83 ? -17.165 -6.261 5.843 1.00 90.00 83 ARG A CA 1
ATOM 669 C C . ARG A 1 83 ? -17.073 -5.742 7.267 1.00 90.00 83 ARG A C 1
ATOM 671 O O . ARG A 1 83 ? -16.023 -5.860 7.882 1.00 90.00 83 ARG A O 1
ATOM 678 N N . GLY A 1 84 ? -18.172 -5.227 7.809 1.00 93.44 84 GLY A N 1
ATOM 679 C CA . GLY A 1 84 ? -18.161 -4.595 9.131 1.00 93.44 84 GLY A CA 1
ATOM 680 C C . GLY A 1 84 ? -17.343 -3.299 9.152 1.00 93.44 84 GLY A C 1
ATOM 681 O O . GLY A 1 84 ? -16.876 -2.820 8.118 1.00 93.44 84 GLY A O 1
ATOM 682 N N . LYS A 1 85 ? -17.203 -2.712 10.340 1.00 94.75 85 LYS A N 1
ATOM 683 C CA . LYS A 1 85 ? -16.428 -1.488 10.566 1.00 94.75 85 LYS A CA 1
ATOM 684 C C . LYS A 1 85 ? -15.477 -1.691 11.733 1.00 94.75 85 LYS A C 1
ATOM 686 O O . LYS A 1 85 ? -15.901 -2.130 12.797 1.00 94.75 85 LYS A O 1
ATOM 691 N N . LEU A 1 86 ? -14.210 -1.345 11.537 1.00 95.12 86 LEU A N 1
ATOM 692 C CA . LEU A 1 86 ? -13.209 -1.291 12.593 1.00 95.12 86 LEU A CA 1
ATOM 693 C C . LEU A 1 86 ? -13.506 -0.116 13.524 1.00 95.12 86 LEU A C 1
ATOM 695 O O . LEU A 1 86 ? -13.559 -0.284 14.741 1.00 95.12 86 LEU A O 1
ATOM 699 N N . PHE A 1 87 ? -13.722 1.072 12.958 1.00 94.88 87 PHE A N 1
ATOM 700 C CA . PHE A 1 87 ? -13.937 2.290 13.730 1.00 94.88 87 PHE A CA 1
ATOM 701 C C . PHE A 1 87 ? -14.922 3.244 13.055 1.00 94.88 87 PHE A C 1
ATOM 703 O O . PHE A 1 87 ? -15.223 3.154 11.865 1.00 94.88 87 PHE A O 1
ATOM 710 N N . ARG A 1 88 ? -15.408 4.205 13.836 1.00 93.31 88 ARG A N 1
ATOM 711 C CA . ARG A 1 88 ? -16.173 5.354 13.365 1.00 93.31 88 ARG A CA 1
ATOM 712 C C . ARG A 1 88 ? -15.600 6.619 13.985 1.00 93.31 88 ARG A C 1
ATOM 714 O O . ARG A 1 88 ? -15.218 6.637 15.151 1.00 93.31 88 ARG A O 1
ATOM 721 N N . VAL A 1 89 ? -15.590 7.697 13.211 1.00 90.62 89 VAL A N 1
ATOM 722 C CA . VAL A 1 89 ? -15.214 9.022 13.708 1.00 90.62 89 VAL A CA 1
ATOM 723 C C . VAL A 1 89 ? -16.473 9.751 14.171 1.00 90.62 89 VAL A C 1
ATOM 725 O O . VAL A 1 89 ? -17.326 10.110 13.356 1.00 90.62 89 VAL A O 1
ATOM 728 N N . LYS A 1 90 ? -16.601 9.982 15.480 1.00 86.88 90 LYS A N 1
ATOM 729 C CA . LYS A 1 90 ? -17.600 10.894 16.042 1.00 86.88 90 LYS A CA 1
ATOM 730 C C . LYS A 1 90 ? -17.131 12.319 15.796 1.00 86.88 90 LYS A C 1
ATOM 732 O O . LYS A 1 90 ? -16.121 12.762 16.340 1.00 86.88 90 LYS A O 1
ATOM 737 N N . ARG A 1 91 ? -17.861 13.040 14.948 1.00 76.00 91 ARG A N 1
ATOM 738 C CA . ARG A 1 91 ? -17.589 14.457 14.701 1.00 76.00 91 ARG A CA 1
ATOM 739 C C . ARG A 1 91 ? -18.049 15.280 15.895 1.00 76.00 91 ARG A C 1
ATOM 741 O O . ARG A 1 91 ? -19.121 15.038 16.449 1.00 76.00 91 ARG A O 1
ATOM 748 N N . ALA A 1 92 ? -17.256 16.285 16.236 1.00 68.88 92 ALA A N 1
ATOM 749 C CA . ALA A 1 92 ? -17.701 17.333 17.133 1.00 68.88 92 ALA A CA 1
ATOM 750 C C . ALA A 1 92 ? -18.896 18.074 16.521 1.00 68.88 92 ALA A C 1
ATOM 752 O O . ALA A 1 92 ? -18.957 18.276 15.303 1.00 68.88 92 ALA A O 1
ATOM 753 N N . ARG A 1 93 ? -19.861 18.465 17.360 1.00 64.50 93 ARG A N 1
ATOM 754 C CA . ARG A 1 93 ? -20.984 19.298 16.911 1.00 64.50 93 ARG A CA 1
ATOM 755 C C . ARG A 1 93 ? -20.443 20.633 16.401 1.00 64.50 93 ARG A C 1
ATOM 757 O O . ARG A 1 93 ? -19.538 21.205 17.005 1.00 64.50 93 ARG A O 1
ATOM 764 N N . VAL A 1 94 ? -21.009 21.131 15.303 1.00 56.72 94 VAL A N 1
ATOM 765 C CA . VAL A 1 94 ? -20.677 22.456 14.760 1.00 56.72 94 VAL A CA 1
ATOM 766 C C . VAL A 1 94 ? -20.887 23.498 15.866 1.00 56.72 94 VAL A C 1
ATOM 768 O O . VAL A 1 94 ? -21.972 23.567 16.437 1.00 56.72 94 VAL A O 1
ATOM 771 N N . GLY A 1 95 ? -19.837 24.253 16.205 1.00 58.34 95 GLY A N 1
ATOM 772 C CA . GLY A 1 95 ? -19.854 25.257 17.280 1.00 58.34 95 GLY A CA 1
ATOM 773 C C . GLY A 1 95 ? -19.400 24.768 18.664 1.00 58.34 95 GLY A C 1
ATOM 774 O O . GLY A 1 95 ? -19.301 25.578 19.579 1.00 58.34 95 GLY A O 1
ATOM 775 N N . ALA A 1 96 ? -19.084 23.481 18.837 1.00 60.47 96 ALA A N 1
ATOM 776 C CA . ALA A 1 96 ? -18.488 22.966 20.068 1.00 60.47 96 ALA A CA 1
ATOM 777 C C . ALA A 1 96 ? -16.958 22.859 19.936 1.00 60.47 96 ALA A C 1
ATOM 779 O O . ALA A 1 96 ? -16.457 22.329 18.948 1.00 60.47 96 ALA A O 1
ATOM 780 N N . ASN A 1 97 ? -16.210 23.262 20.971 1.00 59.06 97 ASN A N 1
ATOM 781 C CA . ASN A 1 97 ? -14.747 23.081 21.073 1.00 59.06 97 ASN A CA 1
ATOM 782 C C . ASN A 1 97 ? -14.312 21.605 21.245 1.00 59.06 97 ASN A C 1
ATOM 784 O O . ASN A 1 97 ? -13.192 21.325 21.673 1.00 59.06 97 ASN A O 1
ATOM 788 N N . SER A 1 98 ? -15.190 20.639 20.962 1.00 61.22 98 SER A N 1
ATOM 789 C CA . SER A 1 98 ? -14.848 19.218 21.033 1.00 61.22 98 SER A CA 1
ATOM 790 C C . SER A 1 98 ? -13.972 18.837 19.836 1.00 61.22 98 SER A C 1
ATOM 792 O O . SER A 1 98 ? -14.177 19.311 18.721 1.00 61.22 98 SER A O 1
ATOM 794 N N . LYS A 1 99 ? -12.972 17.979 20.052 1.00 69.00 99 LYS A N 1
ATOM 795 C CA . LYS A 1 99 ? -12.225 17.343 18.957 1.00 69.00 99 LYS A CA 1
ATOM 796 C C . LYS A 1 99 ? -13.010 16.143 18.427 1.00 69.00 99 LYS A C 1
ATOM 798 O O . LYS A 1 99 ? -13.823 15.569 19.148 1.00 69.00 99 LYS A O 1
ATOM 803 N N . ALA A 1 100 ? -12.770 15.779 17.168 1.00 79.50 100 ALA A N 1
ATOM 804 C CA . ALA A 1 100 ? -13.268 14.520 16.629 1.00 79.50 100 ALA A CA 1
ATOM 805 C C . ALA A 1 100 ? -12.689 13.344 17.434 1.00 79.50 100 ALA A C 1
ATOM 807 O O . ALA A 1 100 ? -11.535 13.383 17.861 1.00 79.50 100 ALA A O 1
ATOM 808 N N . GLU A 1 101 ? -13.498 12.315 17.665 1.00 87.06 101 GLU A N 1
ATOM 809 C CA . GLU A 1 101 ? -13.099 11.146 18.446 1.00 87.06 101 GLU A CA 1
ATOM 810 C C . GLU A 1 101 ? -13.255 9.866 17.628 1.00 87.06 101 GLU A C 1
ATOM 812 O O . GLU A 1 101 ? -14.241 9.680 16.916 1.00 87.06 101 GLU A O 1
ATOM 817 N N . ILE A 1 102 ? -12.272 8.975 17.741 1.00 92.12 102 ILE A N 1
ATOM 818 C CA . ILE A 1 102 ? -12.303 7.647 17.132 1.00 92.12 102 ILE A CA 1
ATOM 819 C C . ILE A 1 102 ? -12.925 6.677 18.131 1.00 92.12 102 ILE A C 1
ATOM 821 O O . ILE A 1 102 ? -12.369 6.454 19.204 1.00 92.12 102 ILE A O 1
ATOM 825 N N . GLU A 1 103 ? -14.052 6.088 17.752 1.00 93.12 103 GLU A N 1
ATOM 826 C CA . GLU A 1 103 ? -14.716 5.007 18.475 1.00 93.12 103 GLU A CA 1
ATOM 827 C C . GLU A 1 103 ? -14.482 3.695 17.721 1.00 93.12 103 GLU A C 1
ATOM 829 O O . GLU A 1 103 ? -14.791 3.607 16.531 1.00 93.12 103 GLU A O 1
ATOM 834 N N . LEU A 1 104 ? -13.949 2.676 18.401 1.00 95.12 104 LEU A N 1
ATOM 835 C CA . LEU A 1 104 ? -13.882 1.329 17.835 1.00 95.12 104 LEU A CA 1
ATOM 836 C C . LEU A 1 104 ? -15.287 0.729 17.801 1.00 95.12 104 LEU A C 1
ATOM 838 O O . LEU A 1 104 ? -15.986 0.713 18.811 1.00 95.12 104 LEU A O 1
ATOM 842 N N . VAL A 1 105 ? -15.690 0.257 16.625 1.00 95.88 105 VAL A N 1
ATOM 843 C CA . VAL A 1 105 ? -16.978 -0.415 16.408 1.00 95.88 105 VAL A CA 1
ATOM 844 C C . VAL A 1 105 ? -16.800 -1.928 16.518 1.00 95.88 105 VAL A C 1
ATOM 846 O O . VAL A 1 105 ? -17.660 -2.607 17.070 1.00 95.88 105 VAL A O 1
ATOM 849 N N . ALA A 1 106 ? -15.671 -2.449 16.037 1.00 95.06 106 ALA A N 1
ATOM 850 C CA . ALA A 1 106 ? -15.310 -3.848 16.200 1.00 95.06 106 ALA A CA 1
ATOM 851 C C . ALA A 1 106 ? -14.845 -4.128 17.636 1.00 95.06 106 ALA A C 1
ATOM 853 O O . ALA A 1 106 ? -14.013 -3.399 18.182 1.00 95.06 106 ALA A O 1
ATOM 854 N N . THR A 1 107 ? -15.328 -5.222 18.222 1.00 94.56 107 THR A N 1
ATOM 855 C CA . THR A 1 107 ? -14.846 -5.732 19.512 1.00 94.56 107 THR A CA 1
ATOM 856 C C . THR A 1 107 ? -13.642 -6.656 19.349 1.00 94.56 107 THR A C 1
ATOM 858 O O . THR A 1 107 ? -12.898 -6.841 20.307 1.00 94.56 107 THR A O 1
ATOM 861 N N . GLY A 1 108 ? -13.390 -7.167 18.138 1.00 93.94 108 GLY A N 1
ATOM 862 C CA . GLY A 1 108 ? -12.228 -7.987 17.797 1.00 93.94 108 GLY A CA 1
ATOM 863 C C . GLY A 1 108 ? -12.116 -8.297 16.301 1.00 93.94 108 GLY A C 1
ATOM 864 O O . GLY A 1 108 ? -12.893 -7.800 15.482 1.00 93.94 108 GLY A O 1
ATOM 865 N N . ARG A 1 109 ? -11.149 -9.150 15.925 1.00 93.75 109 ARG A N 1
ATOM 866 C CA . ARG A 1 109 ? -10.876 -9.513 14.517 1.00 93.75 109 ARG A CA 1
ATOM 867 C C . ARG A 1 109 ? -12.076 -10.120 13.780 1.00 93.75 109 ARG A C 1
ATOM 869 O O . ARG A 1 109 ? -12.140 -9.968 12.562 1.00 93.75 109 ARG A O 1
ATOM 876 N N . SER A 1 110 ? -12.985 -10.805 14.479 1.00 93.44 110 SER A N 1
ATOM 877 C CA . SER A 1 110 ? -14.158 -11.482 13.897 1.00 93.44 110 SER A CA 1
AT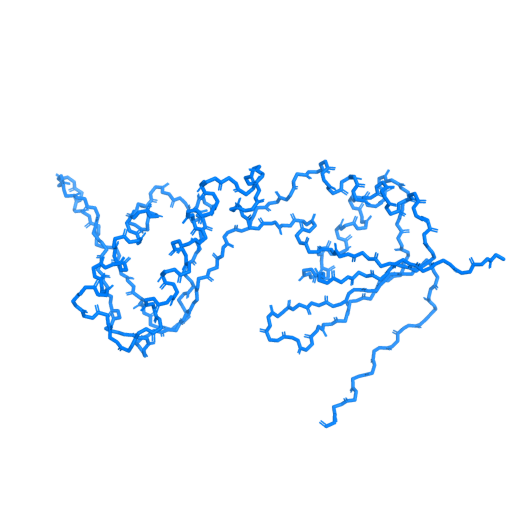OM 878 C C . SER A 1 110 ? -15.237 -10.527 13.385 1.00 93.44 110 SER A C 1
ATOM 880 O O . SER A 1 110 ? -15.992 -10.887 12.482 1.00 93.44 110 SER A O 1
ATOM 882 N N . ASP A 1 111 ? -15.298 -9.317 13.938 1.00 93.94 111 ASP A N 1
ATOM 883 C CA . ASP A 1 111 ? -16.425 -8.396 13.739 1.00 93.94 111 ASP A CA 1
ATOM 884 C C . ASP A 1 111 ? -16.299 -7.569 12.460 1.00 93.94 111 ASP A C 1
ATOM 886 O O . ASP A 1 111 ? -17.238 -6.894 12.033 1.00 93.94 111 ASP A O 1
ATOM 890 N N . TRP A 1 112 ? -15.127 -7.615 11.830 1.00 95.50 112 TRP A N 1
ATOM 891 C CA . TRP A 1 112 ? -14.851 -6.895 10.602 1.00 95.50 112 TRP A CA 1
ATOM 892 C C . TRP A 1 112 ? -13.868 -7.667 9.715 1.00 95.50 112 TRP A C 1
ATOM 894 O O . TRP A 1 112 ? -13.179 -8.585 10.148 1.00 95.50 112 TRP A O 1
ATOM 904 N N . MET A 1 113 ? -13.802 -7.323 8.437 1.00 90.19 113 MET A N 1
ATOM 905 C CA . MET A 1 113 ? -12.897 -7.902 7.453 1.00 90.19 113 MET A CA 1
ATOM 906 C C . MET A 1 113 ? -12.263 -6.778 6.654 1.00 90.19 113 MET A C 1
ATOM 908 O O . MET A 1 113 ? -12.965 -5.959 6.062 1.00 90.19 113 MET A O 1
ATOM 912 N N . GLY A 1 114 ? -10.938 -6.764 6.638 1.00 90.62 114 GLY A N 1
ATOM 913 C CA . GLY A 1 114 ? -10.169 -5.708 6.022 1.00 90.62 114 GLY A CA 1
ATOM 914 C C . GLY A 1 114 ? -8.671 -5.896 6.198 1.00 90.62 114 GLY A C 1
ATOM 915 O O . GLY A 1 114 ? -8.240 -6.868 6.825 1.00 90.62 114 GLY A O 1
ATOM 916 N N . TRP A 1 115 ? -7.898 -4.970 5.638 1.00 91.12 115 TRP A N 1
ATOM 917 C CA . TRP A 1 115 ? -6.436 -4.950 5.709 1.00 91.12 115 TRP A CA 1
ATOM 918 C C . TRP A 1 115 ? -5.904 -3.516 5.699 1.00 91.12 115 TRP A C 1
ATOM 920 O O . TRP A 1 115 ? -6.623 -2.570 5.363 1.00 91.12 115 TRP A O 1
ATOM 930 N N . LEU A 1 116 ? -4.636 -3.370 6.079 1.00 91.94 116 LEU A N 1
ATOM 931 C CA . LEU A 1 116 ? -3.897 -2.127 5.919 1.00 91.94 116 LEU A CA 1
ATOM 932 C C . LEU A 1 116 ? -3.202 -2.136 4.566 1.00 91.94 116 LEU A C 1
ATOM 934 O O . LEU A 1 116 ? -2.624 -3.138 4.159 1.00 91.94 116 LEU A O 1
ATOM 938 N N . GLU A 1 117 ? -3.235 -1.005 3.881 1.00 88.62 117 GLU A N 1
ATOM 939 C CA . GLU A 1 117 ? -2.562 -0.841 2.600 1.00 88.62 117 GLU A CA 1
ATOM 940 C C . GLU A 1 117 ? -1.738 0.441 2.612 1.00 88.62 117 GLU A C 1
ATOM 942 O O . GLU A 1 117 ? -2.272 1.522 2.846 1.00 88.62 117 GLU A O 1
ATOM 947 N N . LEU A 1 118 ? -0.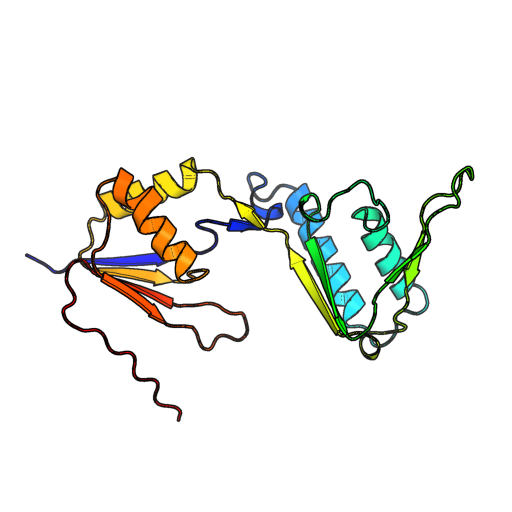430 0.342 2.369 1.00 89.19 118 LEU A N 1
ATOM 948 C CA . LEU A 1 118 ? 0.424 1.524 2.264 1.00 89.19 118 LEU A CA 1
ATOM 949 C C . LEU A 1 118 ? 0.040 2.347 1.031 1.00 89.19 118 LEU A C 1
ATOM 951 O O . LEU A 1 118 ? -0.093 1.807 -0.068 1.00 89.19 118 LEU A O 1
ATOM 955 N N . ILE A 1 119 ? -0.059 3.666 1.198 1.00 86.75 119 ILE A N 1
ATOM 956 C CA . ILE A 1 119 ? -0.368 4.562 0.081 1.00 86.75 119 ILE A CA 1
ATOM 957 C C . ILE A 1 119 ? 0.808 4.579 -0.875 1.00 86.75 119 ILE A C 1
ATOM 959 O O . ILE A 1 119 ? 1.948 4.805 -0.463 1.00 86.75 119 ILE A O 1
ATOM 963 N N . ARG A 1 120 ? 0.529 4.339 -2.155 1.00 80.50 120 ARG A N 1
ATOM 964 C CA . ARG A 1 120 ? 1.531 4.376 -3.215 1.00 80.50 120 ARG A CA 1
ATOM 965 C C . ARG A 1 120 ? 1.501 5.729 -3.911 1.00 80.50 120 ARG A C 1
ATOM 967 O O . ARG A 1 120 ? 0.442 6.208 -4.298 1.00 80.50 120 ARG A O 1
ATOM 974 N N . GLU A 1 121 ? 2.676 6.306 -4.109 1.00 75.25 121 GLU A N 1
ATOM 975 C CA . GLU A 1 121 ? 2.875 7.515 -4.905 1.00 75.25 121 GLU A CA 1
ATOM 976 C C . GLU A 1 121 ? 3.642 7.171 -6.182 1.00 75.25 121 GLU A C 1
ATOM 978 O O . GLU A 1 121 ? 4.394 6.191 -6.228 1.00 75.25 121 GLU A O 1
ATOM 983 N N . ASN A 1 122 ? 3.452 7.982 -7.224 1.00 70.19 122 ASN A N 1
ATOM 984 C CA . ASN A 1 122 ? 4.198 7.830 -8.467 1.00 70.19 122 ASN A CA 1
ATOM 985 C C . ASN A 1 122 ? 5.697 8.003 -8.197 1.00 70.19 122 ASN A C 1
ATOM 987 O O . ASN A 1 122 ? 6.107 8.889 -7.446 1.00 70.19 122 ASN A O 1
ATOM 991 N N . VAL A 1 123 ? 6.517 7.155 -8.807 1.00 69.81 123 VAL A N 1
ATOM 992 C CA . VAL A 1 123 ? 7.973 7.269 -8.731 1.00 69.81 123 VAL A CA 1
ATOM 993 C C . VAL A 1 123 ? 8.447 8.439 -9.587 1.00 69.81 123 VAL A C 1
ATOM 995 O O . VAL A 1 123 ? 7.898 8.714 -10.655 1.00 69.81 123 VAL A O 1
ATOM 998 N N . ASN A 1 124 ? 9.473 9.147 -9.104 1.00 66.69 124 ASN A N 1
ATOM 999 C CA . ASN A 1 124 ? 10.102 10.243 -9.833 1.00 66.69 124 ASN A CA 1
ATOM 1000 C C . ASN A 1 124 ? 10.574 9.768 -11.221 1.00 66.69 124 ASN A C 1
ATOM 1002 O O . ASN A 1 124 ? 11.295 8.772 -11.329 1.00 66.69 124 ASN A O 1
ATOM 1006 N N . ALA A 1 125 ? 10.224 10.531 -12.262 1.00 69.88 125 ALA A N 1
ATOM 1007 C CA . ALA A 1 125 ? 10.600 10.278 -13.651 1.00 69.88 125 ALA A CA 1
ATOM 1008 C C . ALA A 1 125 ? 12.105 10.020 -13.839 1.00 69.88 125 ALA A C 1
ATOM 1010 O O . ALA A 1 125 ? 12.478 9.246 -14.713 1.00 69.88 125 ALA A O 1
ATOM 1011 N N . VAL A 1 126 ? 12.973 10.603 -13.002 1.00 78.81 126 VAL A N 1
ATOM 1012 C CA . VAL A 1 126 ? 14.428 10.388 -13.071 1.00 78.81 126 VAL A CA 1
ATOM 1013 C C . VAL A 1 126 ? 14.815 8.924 -12.826 1.00 78.81 126 VAL A C 1
ATOM 1015 O O . VAL A 1 126 ? 15.658 8.387 -13.544 1.00 78.81 126 VAL A O 1
ATOM 1018 N N . SER A 1 127 ? 14.201 8.249 -11.851 1.00 76.81 127 SER A N 1
ATOM 1019 C CA . SER A 1 127 ? 14.518 6.847 -11.533 1.00 76.81 127 SER A CA 1
ATOM 1020 C C . SER A 1 127 ? 14.055 5.902 -12.642 1.00 76.81 127 SER A C 1
ATOM 1022 O O . SER A 1 127 ? 14.789 4.999 -13.057 1.00 76.81 127 SER A O 1
ATOM 1024 N N . THR A 1 128 ? 12.856 6.144 -13.172 1.00 81.69 128 THR A N 1
ATOM 1025 C CA . THR A 1 128 ? 12.295 5.377 -14.289 1.00 81.69 128 THR A CA 1
ATOM 1026 C C . THR A 1 128 ? 13.102 5.618 -15.575 1.00 81.69 128 THR A C 1
ATOM 1028 O O . THR A 1 128 ? 13.429 4.665 -16.283 1.00 81.69 128 THR A O 1
ATOM 1031 N N . ASP A 1 129 ? 13.537 6.858 -15.834 1.00 87.19 129 ASP A N 1
ATOM 1032 C CA . ASP A 1 129 ? 14.419 7.211 -16.955 1.00 87.19 129 ASP A CA 1
ATOM 1033 C C . ASP A 1 129 ? 15.796 6.539 -16.843 1.00 87.19 129 ASP A C 1
ATOM 1035 O O . ASP A 1 129 ? 16.310 6.001 -17.824 1.00 87.19 129 ASP A O 1
ATOM 1039 N N . ASN A 1 130 ? 16.399 6.521 -15.650 1.00 87.38 130 ASN A N 1
ATOM 1040 C CA . ASN A 1 130 ? 17.672 5.834 -15.425 1.00 87.38 130 ASN A CA 1
ATOM 1041 C C . ASN A 1 130 ? 17.552 4.326 -15.663 1.00 87.38 130 ASN A C 1
ATOM 1043 O O . ASN A 1 130 ? 18.434 3.732 -16.280 1.00 87.38 130 ASN A O 1
ATOM 1047 N N . THR A 1 131 ? 16.433 3.722 -15.266 1.00 87.12 131 THR A N 1
ATOM 1048 C CA . THR A 1 131 ? 16.147 2.314 -15.571 1.00 87.12 131 THR A CA 1
ATOM 1049 C C . THR A 1 131 ? 16.090 2.076 -17.081 1.00 87.12 131 THR A C 1
ATOM 1051 O O . THR A 1 131 ? 16.708 1.140 -17.588 1.00 87.12 131 THR A O 1
ATOM 1054 N N . ALA A 1 132 ? 15.420 2.955 -17.831 1.00 88.94 132 ALA A N 1
ATOM 1055 C CA . ALA A 1 132 ? 15.366 2.855 -19.286 1.00 88.94 132 ALA A CA 1
ATOM 1056 C C . ALA A 1 132 ? 16.747 3.013 -19.947 1.00 88.94 132 ALA A C 1
ATOM 1058 O O . ALA A 1 132 ? 17.042 2.300 -20.905 1.00 88.94 132 ALA A O 1
ATOM 1059 N N . ARG A 1 133 ? 17.620 3.878 -19.413 1.00 90.62 133 ARG A N 1
ATOM 1060 C CA . ARG A 1 133 ? 19.022 3.996 -19.860 1.00 90.62 133 ARG A CA 1
ATOM 1061 C C . ARG A 1 133 ? 19.810 2.707 -19.627 1.00 90.62 133 ARG A C 1
ATOM 1063 O O . ARG A 1 133 ? 20.558 2.294 -20.506 1.00 90.62 133 ARG A O 1
ATOM 1070 N N . VAL A 1 134 ? 19.626 2.048 -18.480 1.00 90.12 134 VAL A N 1
ATOM 1071 C CA . VAL A 1 134 ? 20.270 0.752 -18.200 1.00 90.12 134 VAL A CA 1
ATOM 1072 C C . VAL A 1 134 ? 19.770 -0.318 -19.169 1.00 90.12 134 VAL A C 1
ATOM 1074 O O . VAL A 1 134 ? 20.582 -1.014 -19.770 1.00 90.12 134 VAL A O 1
ATOM 1077 N N . ILE A 1 135 ? 18.457 -0.414 -19.391 1.00 88.94 135 ILE A N 1
ATOM 1078 C CA . ILE A 1 135 ? 17.873 -1.372 -20.345 1.00 88.94 135 ILE A CA 1
ATOM 1079 C C . ILE A 1 135 ? 18.408 -1.129 -21.763 1.00 88.94 135 ILE A C 1
ATOM 1081 O O . ILE A 1 135 ? 18.784 -2.079 -22.452 1.00 88.94 135 ILE A O 1
ATOM 1085 N N . GLN A 1 136 ? 18.506 0.138 -22.177 1.00 91.56 136 GLN A N 1
ATOM 1086 C CA . GLN A 1 136 ? 19.110 0.516 -23.453 1.00 91.56 136 GLN A CA 1
ATOM 1087 C C . GLN A 1 136 ? 20.578 0.072 -23.541 1.00 91.56 136 GLN A C 1
ATOM 1089 O O . GLN A 1 136 ? 20.973 -0.514 -24.544 1.00 91.56 136 GLN A O 1
ATOM 1094 N N . ALA A 1 137 ? 21.383 0.327 -22.507 1.00 91.12 137 ALA A N 1
ATOM 1095 C CA . ALA A 1 137 ? 22.799 -0.036 -22.484 1.00 91.12 137 ALA A CA 1
ATOM 1096 C C . ALA A 1 137 ? 23.012 -1.559 -22.513 1.00 91.12 137 ALA A C 1
ATOM 1098 O O . ALA A 1 137 ? 23.920 -2.056 -23.182 1.00 91.12 137 ALA A O 1
ATOM 1099 N N . VAL A 1 138 ? 22.147 -2.309 -21.824 1.00 90.62 138 VAL A N 1
ATOM 1100 C CA . VAL A 1 138 ? 22.153 -3.776 -21.846 1.00 90.62 138 VAL A CA 1
ATOM 1101 C C . VAL A 1 138 ? 21.790 -4.303 -23.235 1.00 90.62 138 VAL A C 1
ATOM 1103 O O . VAL A 1 138 ? 22.368 -5.304 -23.647 1.00 90.62 138 VAL A O 1
ATOM 1106 N N . ASN A 1 139 ? 20.903 -3.625 -23.976 1.00 89.81 139 ASN A N 1
ATOM 1107 C CA . ASN A 1 139 ? 20.520 -3.955 -25.355 1.00 89.81 139 ASN A CA 1
ATOM 1108 C C . ASN A 1 139 ? 20.242 -5.462 -25.541 1.00 89.81 139 ASN A C 1
ATOM 1110 O O . ASN A 1 139 ? 20.903 -6.142 -26.332 1.00 89.81 139 ASN A O 1
ATOM 1114 N N . ALA A 1 140 ? 19.329 -5.987 -24.718 1.00 87.94 140 ALA A N 1
ATOM 1115 C CA . ALA A 1 140 ? 18.917 -7.385 -24.745 1.00 87.94 140 ALA A CA 1
ATOM 1116 C C . ALA A 1 140 ? 17.888 -7.648 -25.852 1.00 87.94 140 ALA A C 1
ATOM 1118 O O . ALA A 1 140 ? 17.004 -6.827 -26.094 1.00 87.94 140 ALA A O 1
ATOM 1119 N N . ASP A 1 141 ? 17.952 -8.833 -26.457 1.00 86.88 141 ASP A N 1
ATOM 1120 C CA . ASP A 1 141 ? 16.940 -9.305 -27.407 1.00 86.88 141 ASP A CA 1
ATOM 1121 C C . ASP A 1 141 ? 15.655 -9.734 -26.676 1.00 86.88 141 ASP A C 1
ATOM 1123 O O . ASP A 1 141 ? 14.537 -9.577 -27.185 1.00 86.88 141 ASP A O 1
ATOM 1127 N N . VAL A 1 142 ? 15.822 -10.257 -25.454 1.00 87.06 142 VAL A N 1
ATOM 1128 C CA . VAL A 1 142 ? 14.748 -10.671 -24.547 1.00 87.06 142 VAL A CA 1
ATOM 1129 C C . VAL A 1 142 ? 15.004 -10.095 -23.157 1.00 87.06 142 VAL A C 1
ATOM 1131 O O . VAL A 1 142 ? 16.071 -10.299 -22.574 1.00 87.06 142 VAL A O 1
ATOM 1134 N N . LEU A 1 143 ? 14.000 -9.402 -22.622 1.00 87.31 143 LEU A N 1
ATOM 1135 C CA . LEU A 1 143 ? 13.998 -8.848 -21.274 1.00 87.31 143 LEU A CA 1
ATOM 1136 C C . LEU A 1 143 ? 12.915 -9.537 -20.439 1.00 87.31 143 LEU A C 1
ATOM 1138 O O . LEU A 1 143 ? 11.715 -9.378 -20.674 1.00 87.31 143 LEU A O 1
ATOM 1142 N N . CYS A 1 144 ? 13.351 -10.290 -19.440 1.00 86.94 144 CYS A N 1
ATOM 1143 C CA . CYS A 1 144 ? 12.489 -10.898 -18.440 1.00 86.94 144 CYS A CA 1
ATOM 1144 C C . CYS A 1 144 ? 12.316 -9.923 -17.273 1.00 86.94 144 CYS A C 1
ATOM 1146 O O . CYS A 1 144 ? 13.293 -9.496 -16.659 1.00 86.94 144 CYS A O 1
ATOM 1148 N N . LEU A 1 145 ? 11.075 -9.568 -16.965 1.00 81.69 145 LEU A N 1
ATOM 1149 C CA . LEU A 1 145 ? 10.738 -8.660 -15.878 1.00 81.69 145 LEU A CA 1
ATOM 1150 C C . LEU A 1 145 ? 10.082 -9.444 -14.751 1.00 81.69 145 LEU A C 1
ATOM 1152 O O . LEU A 1 145 ? 9.118 -10.167 -14.975 1.00 81.69 145 LEU A O 1
ATOM 1156 N N . VAL A 1 146 ? 10.584 -9.296 -13.534 1.00 80.62 146 VAL A N 1
ATOM 1157 C CA . VAL A 1 146 ? 9.954 -9.892 -12.347 1.00 80.62 146 VAL A CA 1
ATOM 1158 C C . VAL A 1 146 ? 9.257 -8.813 -11.530 1.00 80.62 146 VAL A C 1
ATOM 1160 O O . VAL A 1 146 ? 9.680 -7.658 -11.568 1.00 80.62 146 VAL A O 1
ATOM 1163 N N . GLU A 1 147 ? 8.206 -9.193 -10.801 1.00 74.69 147 GLU A N 1
ATOM 1164 C CA . GLU A 1 147 ? 7.434 -8.297 -9.925 1.00 74.69 147 GLU A CA 1
ATOM 1165 C C . GLU A 1 147 ? 6.805 -7.115 -10.685 1.00 74.69 147 GLU A C 1
ATOM 1167 O O . GLU A 1 147 ? 6.872 -5.958 -10.265 1.00 74.69 147 GLU A O 1
ATOM 1172 N N . VAL A 1 148 ? 6.210 -7.403 -11.847 1.00 76.25 148 VAL A N 1
ATOM 1173 C CA . VAL A 1 148 ? 5.482 -6.391 -12.622 1.00 76.25 148 VAL A CA 1
ATOM 1174 C C . VAL A 1 148 ? 4.134 -6.128 -11.952 1.00 76.25 148 VAL A C 1
ATOM 1176 O O . VAL A 1 148 ? 3.387 -7.065 -11.720 1.00 76.25 148 VAL A O 1
ATOM 1179 N N . GLU A 1 149 ? 3.814 -4.856 -11.678 1.00 71.94 149 GLU A N 1
ATOM 1180 C CA . GLU A 1 149 ? 2.579 -4.472 -10.966 1.00 71.94 149 GLU A CA 1
ATOM 1181 C C . GLU A 1 149 ? 1.293 -4.893 -11.691 1.00 71.94 149 GLU A C 1
ATOM 1183 O O . GLU A 1 149 ? 0.378 -5.404 -11.062 1.00 71.94 149 GLU A O 1
ATOM 1188 N N . ASP A 1 150 ? 1.193 -4.589 -12.988 1.00 73.12 150 ASP A N 1
ATOM 1189 C CA . ASP A 1 150 ? 0.042 -4.922 -13.824 1.00 73.12 150 ASP A CA 1
ATOM 1190 C C . ASP A 1 150 ? 0.368 -4.691 -15.315 1.00 73.12 150 ASP A C 1
ATOM 1192 O O . ASP A 1 150 ? 1.346 -4.022 -15.687 1.00 73.12 150 ASP A O 1
ATOM 1196 N N . ARG A 1 151 ? -0.486 -5.215 -16.204 1.00 74.88 151 ARG A N 1
ATOM 1197 C CA . ARG A 1 151 ? -0.303 -5.115 -17.662 1.00 74.88 151 ARG A CA 1
ATOM 1198 C C . ARG A 1 151 ? -0.310 -3.672 -18.173 1.00 74.88 151 ARG A C 1
ATOM 1200 O O . ARG A 1 151 ? 0.456 -3.357 -19.087 1.00 74.88 151 ARG A O 1
ATOM 1207 N N . HIS A 1 152 ? -1.157 -2.801 -17.625 1.00 74.88 152 HIS A N 1
ATOM 1208 C CA . HIS A 1 152 ? -1.255 -1.403 -18.056 1.00 74.88 152 HIS A CA 1
ATOM 1209 C C . HIS A 1 152 ? -0.009 -0.616 -17.666 1.00 74.88 152 HIS A C 1
ATOM 1211 O O . HIS A 1 152 ? 0.487 0.207 -18.431 1.00 74.88 152 HIS A O 1
ATOM 1217 N N . THR A 1 153 ? 0.523 -0.889 -16.487 1.00 75.56 153 THR A N 1
ATOM 1218 C CA . THR A 1 153 ? 1.759 -0.320 -15.973 1.00 75.56 153 THR A CA 1
ATOM 1219 C C . THR A 1 153 ? 2.946 -0.708 -16.852 1.00 75.56 153 THR A C 1
ATOM 1221 O O . THR A 1 153 ? 3.732 0.157 -17.244 1.00 75.56 153 THR A O 1
ATOM 1224 N N . LEU A 1 154 ? 3.007 -1.962 -17.297 1.00 78.88 154 LEU A N 1
ATOM 1225 C CA . LEU A 1 154 ? 4.06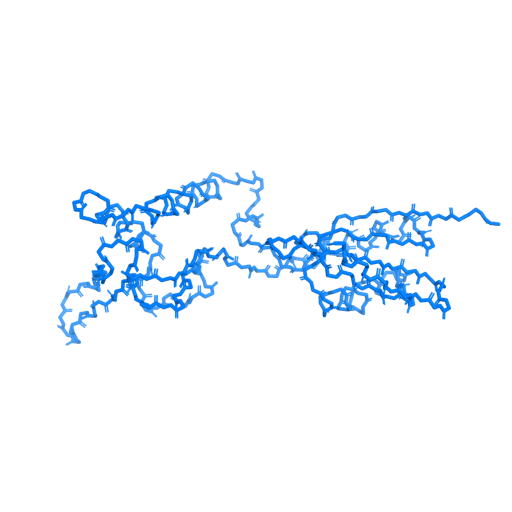1 -2.402 -18.202 1.00 78.88 154 LEU A CA 1
ATOM 1226 C C . LEU A 1 154 ? 3.928 -1.849 -19.637 1.00 78.88 154 LEU A C 1
ATOM 1228 O O . LEU A 1 154 ? 4.938 -1.573 -20.282 1.00 78.88 154 LEU A O 1
ATOM 1232 N N . ASP A 1 155 ? 2.708 -1.663 -20.150 1.00 80.81 155 ASP A N 1
ATOM 1233 C CA . ASP A 1 155 ? 2.470 -0.968 -21.430 1.00 80.81 155 ASP A CA 1
ATOM 1234 C C . ASP A 1 155 ? 2.843 0.524 -21.344 1.00 80.81 155 ASP A C 1
ATOM 1236 O O . ASP A 1 155 ? 3.508 1.053 -22.239 1.00 80.81 155 ASP A O 1
ATOM 1240 N N . ARG A 1 156 ? 2.510 1.190 -20.229 1.00 79.06 156 ARG A N 1
ATOM 1241 C CA . ARG A 1 156 ? 2.936 2.572 -19.964 1.00 79.06 156 ARG A CA 1
ATOM 1242 C C . ARG A 1 156 ? 4.455 2.704 -19.921 1.00 79.06 156 ARG A C 1
ATOM 1244 O O . ARG A 1 156 ? 4.965 3.662 -20.501 1.00 79.06 156 ARG A O 1
ATOM 1251 N N . PHE A 1 157 ? 5.172 1.751 -19.315 1.00 79.94 157 PHE A N 1
ATOM 1252 C CA . PHE A 1 157 ? 6.641 1.761 -19.308 1.00 79.94 157 PHE A CA 1
ATOM 1253 C C . PHE A 1 157 ? 7.222 1.854 -20.709 1.00 79.94 157 PHE A C 1
ATOM 1255 O O . PHE A 1 157 ? 8.094 2.678 -20.986 1.00 79.94 157 PHE A O 1
ATOM 1262 N N . ASP A 1 158 ? 6.719 0.995 -21.592 1.00 82.94 158 ASP A N 1
ATOM 1263 C CA . ASP A 1 158 ? 7.246 0.869 -22.936 1.00 82.94 158 ASP A CA 1
ATOM 1264 C C . ASP A 1 158 ? 6.969 2.141 -23.744 1.00 82.94 158 ASP A C 1
ATOM 1266 O O . ASP A 1 158 ? 7.884 2.730 -24.326 1.00 82.94 158 ASP A O 1
ATOM 1270 N N . ARG A 1 159 ? 5.720 2.623 -23.699 1.00 82.94 159 ARG A N 1
ATOM 1271 C CA . ARG A 1 159 ? 5.270 3.782 -24.481 1.00 82.94 159 ARG A CA 1
ATOM 1272 C C . ARG A 1 159 ? 5.840 5.107 -23.999 1.00 82.94 159 ARG A C 1
ATOM 1274 O O . ARG A 1 159 ? 6.141 5.959 -24.834 1.00 82.94 159 ARG A O 1
ATOM 1281 N N . MET A 1 160 ? 5.922 5.303 -22.684 1.00 80.56 160 MET A N 1
ATOM 1282 C CA . MET A 1 160 ? 6.274 6.596 -22.091 1.00 80.56 160 MET A CA 1
ATOM 1283 C C . MET A 1 160 ? 7.756 6.696 -21.736 1.00 80.56 160 MET A C 1
ATOM 1285 O O . MET A 1 160 ? 8.333 7.771 -21.892 1.00 80.56 160 MET A O 1
ATOM 1289 N N . THR A 1 161 ? 8.386 5.601 -21.297 1.00 84.69 161 THR A N 1
ATOM 1290 C CA . THR A 1 161 ? 9.781 5.623 -20.838 1.00 84.69 161 THR A CA 1
ATOM 1291 C C . THR A 1 161 ? 10.721 4.959 -21.838 1.00 84.69 161 THR A C 1
ATOM 1293 O O . THR A 1 161 ? 11.587 5.638 -22.383 1.00 84.69 161 THR A O 1
ATOM 1296 N N . LEU A 1 162 ? 10.567 3.667 -22.149 1.00 87.19 162 LEU A N 1
ATOM 1297 C CA . LEU A 1 162 ? 11.526 2.960 -23.017 1.00 87.19 162 LEU A CA 1
ATOM 1298 C C . LEU A 1 162 ? 11.604 3.573 -24.420 1.00 87.19 162 LEU A C 1
ATOM 1300 O O . LEU A 1 162 ? 12.697 3.717 -24.974 1.00 87.19 162 LEU A O 1
ATOM 1304 N N . LYS A 1 163 ? 10.467 4.024 -24.961 1.00 86.88 163 LYS A N 1
ATOM 1305 C CA . LYS A 1 163 ? 10.403 4.692 -26.266 1.00 86.88 163 LYS A CA 1
ATOM 1306 C C . LYS A 1 163 ? 11.252 5.963 -26.325 1.00 86.88 163 LYS A C 1
ATOM 1308 O O . LYS A 1 163 ? 11.910 6.200 -27.337 1.00 86.88 163 LYS A O 1
ATOM 1313 N N . LYS A 1 164 ? 11.303 6.743 -25.237 1.00 87.81 164 LYS A N 1
ATOM 1314 C CA . LYS A 1 164 ? 12.137 7.955 -25.121 1.00 87.81 164 LYS A CA 1
ATOM 1315 C C . LYS A 1 164 ? 13.626 7.640 -25.289 1.00 87.81 164 LYS A C 1
ATOM 1317 O O . LYS A 1 164 ? 14.357 8.439 -25.866 1.00 87.81 164 LYS A O 1
ATOM 1322 N N . PHE A 1 165 ? 14.057 6.462 -24.839 1.00 88.19 165 PHE A N 1
ATOM 1323 C CA . PHE A 1 165 ? 15.452 6.012 -24.885 1.00 88.19 165 PHE A CA 1
ATOM 1324 C C . PHE A 1 165 ? 15.737 4.999 -26.003 1.00 88.19 165 PHE A C 1
ATOM 1326 O O . PHE A 1 165 ? 16.821 4.425 -26.037 1.00 88.19 165 PHE A O 1
ATOM 1333 N N . LYS A 1 166 ? 14.798 4.801 -26.944 1.00 87.81 166 LYS A N 1
ATOM 1334 C CA . LYS A 1 166 ? 14.911 3.832 -28.053 1.00 87.81 166 LYS A CA 1
ATOM 1335 C C . LYS A 1 166 ? 15.182 2.395 -27.573 1.00 87.81 166 LYS A C 1
ATOM 1337 O O . LYS A 1 166 ? 15.921 1.655 -28.211 1.00 87.81 166 LYS A O 1
ATOM 1342 N N . ALA A 1 167 ? 14.571 2.013 -26.453 1.00 86.75 167 ALA A N 1
ATOM 1343 C CA . ALA A 1 167 ? 14.729 0.708 -25.809 1.00 86.75 167 ALA A CA 1
ATOM 1344 C C . ALA A 1 167 ? 13.420 -0.111 -25.781 1.00 86.75 167 ALA A C 1
ATOM 1346 O O . ALA A 1 167 ? 13.274 -1.004 -24.951 1.00 86.75 167 ALA A O 1
ATOM 1347 N N . SER A 1 168 ? 12.444 0.228 -26.633 1.00 84.12 168 SER A N 1
ATOM 1348 C CA . SER A 1 168 ? 11.126 -0.423 -26.655 1.00 84.12 168 SER A CA 1
ATOM 1349 C C . SER A 1 168 ? 11.178 -1.850 -27.190 1.00 84.12 168 SER A C 1
ATOM 1351 O O . SER A 1 168 ? 11.911 -2.144 -28.133 1.00 84.12 168 SER A O 1
ATOM 1353 N N . PHE A 1 169 ? 10.318 -2.710 -26.650 1.00 82.12 169 PHE A N 1
ATOM 1354 C CA . PHE A 1 169 ? 10.164 -4.093 -27.098 1.00 82.12 169 PHE A CA 1
ATOM 1355 C C . PHE A 1 169 ? 8.847 -4.257 -27.854 1.00 82.12 169 PHE A C 1
ATOM 1357 O O . PHE A 1 169 ? 7.785 -3.851 -27.388 1.00 82.12 169 PHE A O 1
ATOM 1364 N N . ARG A 1 170 ? 8.893 -4.901 -29.023 1.00 79.62 170 ARG A N 1
ATOM 1365 C CA . ARG A 1 170 ? 7.710 -5.070 -29.882 1.00 79.62 170 ARG A CA 1
ATOM 1366 C C . ARG A 1 170 ? 6.668 -6.018 -29.288 1.00 79.62 170 ARG A C 1
ATOM 1368 O O . ARG A 1 170 ? 5.475 -5.843 -29.531 1.00 79.62 170 ARG A O 1
ATOM 1375 N N . HIS A 1 171 ? 7.114 -7.036 -28.554 1.00 80.19 171 HIS A N 1
ATOM 1376 C CA . HIS A 1 171 ? 6.254 -8.084 -28.021 1.00 80.19 171 HIS A CA 1
ATOM 1377 C C . HIS A 1 171 ? 6.295 -8.135 -26.504 1.00 80.19 171 HIS A C 1
ATOM 1379 O O . HIS A 1 171 ? 7.311 -7.887 -25.854 1.00 80.19 171 HIS A O 1
ATOM 1385 N N . ASN A 1 172 ? 5.131 -8.460 -25.958 1.00 75.62 172 ASN A N 1
ATOM 1386 C CA . ASN A 1 172 ? 4.759 -8.146 -24.603 1.00 75.62 172 ASN A CA 1
ATOM 1387 C C . ASN A 1 172 ? 3.812 -9.257 -24.119 1.00 75.62 172 ASN A C 1
ATOM 1389 O O . ASN A 1 172 ? 2.772 -9.501 -24.727 1.00 75.62 172 ASN A O 1
ATOM 1393 N N . LEU A 1 173 ? 4.229 -9.980 -23.080 1.00 76.88 173 LEU A N 1
ATOM 1394 C CA . LEU A 1 173 ? 3.443 -10.981 -22.366 1.00 76.88 173 LEU A CA 1
ATOM 1395 C C . LEU A 1 173 ? 3.554 -10.682 -20.866 1.00 76.88 173 LEU A C 1
ATOM 1397 O O . LEU A 1 173 ? 4.630 -10.350 -20.375 1.00 76.88 173 LEU A O 1
ATOM 1401 N N . LEU A 1 174 ? 2.435 -10.726 -20.157 1.00 74.75 174 LEU A N 1
ATOM 1402 C CA . LEU A 1 174 ? 2.403 -10.752 -18.699 1.00 74.75 174 LEU A CA 1
ATOM 1403 C C . LEU A 1 174 ? 1.775 -12.090 -18.328 1.00 74.75 174 LEU A C 1
ATOM 1405 O O . LEU A 1 174 ? 0.767 -12.461 -18.933 1.00 74.75 174 LEU A O 1
ATOM 1409 N N . ILE A 1 175 ? 2.424 -12.821 -17.435 1.00 74.00 175 ILE A N 1
ATOM 1410 C CA . ILE A 1 175 ? 1.924 -14.068 -16.878 1.00 74.00 175 ILE A CA 1
ATOM 1411 C C . ILE A 1 175 ? 1.568 -13.751 -15.435 1.00 74.00 175 ILE A C 1
ATOM 1413 O O . ILE A 1 175 ? 2.456 -13.428 -14.640 1.00 74.00 175 ILE A O 1
ATOM 1417 N N . ASP A 1 176 ? 0.277 -13.828 -15.132 1.00 62.16 176 ASP A N 1
ATOM 1418 C CA . ASP A 1 176 ? -0.208 -13.617 -13.776 1.00 62.16 176 ASP A CA 1
ATOM 1419 C C . ASP A 1 176 ? 0.401 -14.694 -12.874 1.00 62.16 176 ASP A C 1
ATOM 1421 O O . ASP A 1 176 ? 0.402 -15.890 -13.199 1.00 62.16 176 ASP A O 1
ATOM 1425 N N . GLY A 1 177 ? 1.003 -14.264 -11.773 1.00 57.78 177 GLY A N 1
ATOM 1426 C CA . GLY A 1 177 ? 1.621 -15.176 -10.828 1.00 57.78 177 GLY A CA 1
ATOM 1427 C C . GLY A 1 177 ? 0.551 -15.854 -9.983 1.00 57.78 177 GLY A C 1
ATOM 1428 O O . GLY A 1 177 ? -0.359 -15.204 -9.476 1.00 57.78 177 GLY A O 1
ATOM 1429 N N . ASN A 1 178 ? 0.689 -17.158 -9.739 1.00 54.72 178 ASN A N 1
ATOM 1430 C CA . ASN A 1 178 ? -0.093 -17.853 -8.711 1.00 54.72 178 ASN A CA 1
ATOM 1431 C C . ASN A 1 178 ? 0.483 -17.578 -7.304 1.00 54.72 178 ASN A C 1
ATOM 1433 O O . ASN A 1 178 ? 0.716 -18.496 -6.518 1.00 54.72 178 ASN A O 1
ATOM 1437 N N . ASP A 1 179 ? 0.806 -16.314 -7.018 1.00 53.38 179 ASP A N 1
ATOM 1438 C CA . ASP A 1 179 ? 1.280 -15.861 -5.714 1.00 53.38 179 ASP A CA 1
ATOM 1439 C C . ASP A 1 179 ? 0.110 -15.180 -4.985 1.00 53.38 179 ASP A C 1
ATOM 1441 O O . ASP A 1 179 ? -0.446 -14.210 -5.507 1.00 53.38 179 ASP A O 1
ATOM 1445 N N . PRO A 1 180 ? -0.265 -15.622 -3.769 1.00 44.69 180 PRO A N 1
ATOM 1446 C CA . PRO A 1 180 ? -1.364 -15.025 -3.006 1.00 44.69 180 PRO A CA 1
ATOM 1447 C C . PRO A 1 180 ? -1.142 -13.542 -2.642 1.00 44.69 180 PRO A C 1
ATOM 1449 O O . PRO A 1 180 ? -2.058 -12.896 -2.136 1.00 44.69 180 PRO A O 1
ATOM 1452 N N . ARG A 1 181 ? 0.052 -12.988 -2.896 1.00 45.94 181 ARG A N 1
ATOM 1453 C CA . ARG A 1 181 ? 0.392 -11.562 -2.758 1.00 45.94 181 ARG A CA 1
ATOM 1454 C C . ARG A 1 181 ? 0.115 -10.734 -4.024 1.00 45.94 181 ARG A C 1
ATOM 1456 O O . ARG A 1 181 ? 0.301 -9.521 -3.972 1.00 45.94 181 ARG A O 1
ATOM 1463 N N . GLY A 1 182 ? -0.304 -11.355 -5.132 1.00 47.94 182 GLY A N 1
ATOM 1464 C CA . GLY A 1 182 ? -0.559 -10.681 -6.414 1.00 47.94 182 GLY A CA 1
ATOM 1465 C C . GLY A 1 182 ? 0.719 -10.215 -7.118 1.00 47.94 182 GLY A C 1
ATOM 1466 O O . GLY A 1 182 ? 0.794 -9.074 -7.564 1.00 47.94 182 GLY A O 1
ATOM 1467 N N . ILE A 1 183 ? 1.759 -11.057 -7.127 1.00 44.56 183 ILE A N 1
ATOM 1468 C CA . ILE A 1 183 ? 3.060 -10.753 -7.739 1.00 44.56 183 ILE A CA 1
ATOM 1469 C C . ILE A 1 183 ? 3.154 -11.468 -9.091 1.00 44.56 183 ILE A C 1
ATOM 1471 O O . ILE A 1 183 ? 3.278 -12.692 -9.125 1.00 44.56 183 ILE A O 1
ATOM 1475 N N . ASP A 1 184 ? 3.155 -10.705 -10.188 1.00 54.75 184 ASP A N 1
ATOM 1476 C CA . ASP A 1 184 ? 3.148 -11.239 -11.556 1.00 54.75 184 ASP A CA 1
ATOM 1477 C C . ASP A 1 184 ? 4.546 -11.280 -12.205 1.00 54.75 184 ASP A C 1
ATOM 1479 O O . ASP A 1 184 ? 5.462 -10.521 -11.854 1.00 54.75 184 ASP A O 1
ATOM 1483 N N . ILE A 1 185 ? 4.716 -12.160 -13.202 1.00 56.09 185 ILE A N 1
ATOM 1484 C CA . ILE A 1 185 ? 5.953 -12.310 -13.987 1.00 56.09 185 ILE A CA 1
ATOM 1485 C C . ILE A 1 185 ? 5.737 -11.740 -15.396 1.00 56.09 185 ILE A C 1
ATOM 1487 O O . ILE A 1 185 ? 4.878 -12.184 -16.156 1.00 56.09 185 ILE A O 1
ATOM 1491 N N . GLY A 1 186 ? 6.550 -10.760 -15.792 1.00 52.34 186 GLY A N 1
ATOM 1492 C CA . GLY A 1 186 ? 6.520 -10.136 -17.116 1.00 52.34 186 GLY A CA 1
ATOM 1493 C C . GLY A 1 186 ? 7.574 -10.680 -18.083 1.00 52.34 186 GLY A C 1
ATOM 1494 O O . GLY A 1 186 ? 8.727 -10.906 -17.732 1.00 52.34 186 GLY A O 1
ATOM 1495 N N . PHE A 1 187 ? 7.212 -10.815 -19.357 1.00 52.28 187 PHE A N 1
ATOM 1496 C CA . PHE A 1 187 ? 8.112 -11.221 -20.439 1.00 52.28 187 PHE A CA 1
ATOM 1497 C C . PHE A 1 187 ? 8.054 -10.225 -21.613 1.00 52.28 187 PHE A C 1
ATOM 1499 O O . PHE A 1 187 ? 6.973 -9.788 -22.038 1.00 52.28 187 PHE A O 1
ATOM 1506 N N . ARG A 1 188 ? 9.213 -9.821 -22.149 1.00 47.72 188 ARG A N 1
ATOM 1507 C CA . ARG A 1 188 ? 9.336 -8.870 -23.272 1.00 47.72 188 ARG A CA 1
ATOM 1508 C C . ARG A 1 188 ? 10.370 -9.362 -24.289 1.00 47.72 188 ARG A C 1
ATOM 1510 O O . ARG A 1 188 ? 11.456 -9.786 -23.910 1.00 47.72 188 ARG A O 1
ATOM 1517 N N . ALA A 1 189 ? 10.046 -9.288 -25.581 1.00 53.69 189 ALA A N 1
ATOM 1518 C CA . ALA A 1 189 ? 10.930 -9.741 -26.662 1.00 53.69 189 ALA A CA 1
ATOM 1519 C C . ALA A 1 189 ? 10.871 -8.818 -27.889 1.00 53.69 189 ALA A C 1
ATOM 1521 O O . ALA A 1 189 ? 9.805 -8.310 -28.252 1.00 53.69 189 ALA A O 1
ATOM 1522 N N . TYR A 1 190 ? 12.015 -8.627 -28.554 1.00 43.88 190 TYR A N 1
ATOM 1523 C CA . TYR A 1 190 ? 12.120 -7.832 -29.786 1.00 43.88 190 TYR A CA 1
ATOM 1524 C C . TYR A 1 190 ? 11.458 -8.516 -30.995 1.00 43.88 190 TYR A C 1
ATOM 1526 O O . TYR A 1 190 ? 10.829 -7.851 -31.820 1.00 43.88 190 TYR A O 1
ATOM 1534 N N . ALA A 1 191 ? 11.528 -9.848 -31.067 1.00 36.34 191 ALA A N 1
ATOM 1535 C CA . ALA A 1 191 ? 10.850 -10.663 -32.070 1.00 36.34 191 ALA A CA 1
ATOM 1536 C C . ALA A 1 191 ? 10.294 -11.939 -31.423 1.00 36.34 191 ALA A C 1
ATOM 1538 O O . ALA A 1 191 ? 11.047 -12.807 -30.994 1.00 36.34 191 ALA A O 1
ATOM 1539 N N . ALA A 1 192 ? 8.968 -12.064 -31.366 1.00 38.34 192 ALA A N 1
ATOM 1540 C CA . ALA A 1 192 ? 8.291 -13.288 -30.956 1.00 38.34 192 ALA A CA 1
ATOM 1541 C C . ALA A 1 192 ? 7.039 -13.470 -31.813 1.00 38.34 192 ALA A C 1
ATOM 1543 O O . ALA A 1 192 ? 6.112 -12.664 -31.766 1.00 38.34 192 ALA A O 1
ATOM 1544 N N . LYS A 1 193 ? 7.033 -14.518 -32.642 1.00 29.92 193 LYS A N 1
ATOM 1545 C CA . LYS A 1 193 ? 5.966 -14.760 -33.626 1.00 29.92 193 LYS A CA 1
ATOM 1546 C C . LYS A 1 193 ? 4.705 -15.369 -33.004 1.00 29.92 193 LYS A C 1
ATOM 1548 O O . LYS A 1 193 ? 3.627 -15.198 -33.557 1.00 29.92 193 LYS A O 1
ATOM 1553 N N . CYS A 1 194 ? 4.833 -16.055 -31.867 1.00 29.91 194 CYS A N 1
ATOM 1554 C CA . CYS A 1 194 ? 3.722 -16.598 -31.092 1.00 29.91 194 CYS A CA 1
ATOM 1555 C C . CYS A 1 194 ? 4.229 -16.954 -29.687 1.00 29.91 194 CYS A C 1
ATOM 1557 O O . CYS A 1 194 ? 5.244 -17.633 -29.566 1.00 29.91 194 CYS A O 1
ATOM 1559 N N . MET A 1 195 ? 3.540 -16.513 -28.637 1.00 40.00 195 MET A N 1
ATOM 1560 C CA . MET A 1 195 ? 3.765 -16.994 -27.271 1.00 40.00 195 MET A CA 1
ATOM 1561 C C . MET A 1 195 ? 2.424 -17.434 -26.696 1.00 40.00 195 MET A C 1
ATOM 1563 O O . MET A 1 195 ? 1.483 -16.644 -26.648 1.00 40.00 195 MET A O 1
ATOM 1567 N N . ARG A 1 196 ? 2.332 -18.707 -26.306 1.00 30.05 196 ARG A N 1
ATOM 1568 C CA . ARG A 1 196 ? 1.181 -19.296 -25.615 1.00 30.05 196 ARG A CA 1
ATOM 1569 C C . ARG A 1 196 ? 1.587 -19.577 -24.175 1.00 30.05 196 ARG A C 1
ATOM 1571 O O . ARG A 1 196 ? 2.604 -20.222 -23.949 1.00 30.05 196 ARG A O 1
ATOM 1578 N N . CYS A 1 197 ? 0.781 -19.113 -23.230 1.00 35.50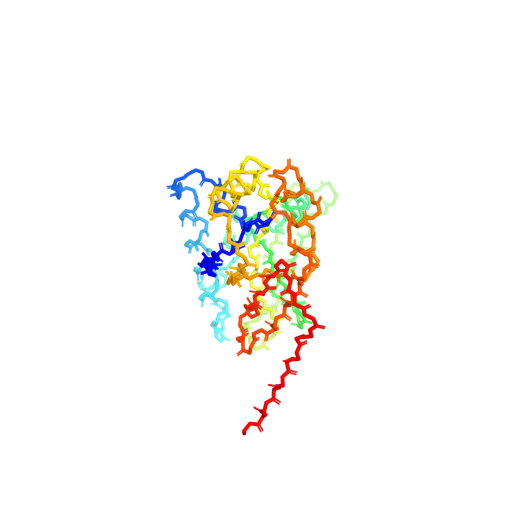 197 CYS A N 1
ATOM 1579 C CA . CYS A 1 197 ? 0.793 -19.625 -21.868 1.00 35.50 197 CYS A CA 1
ATOM 1580 C C . CYS A 1 197 ? -0.140 -20.843 -21.841 1.00 35.50 197 CYS A C 1
ATOM 1582 O O . CYS A 1 197 ? -1.293 -20.726 -22.256 1.00 35.50 197 CYS A O 1
ATOM 1584 N N . SER A 1 198 ? 0.367 -22.003 -21.425 1.00 30.38 198 SER A N 1
ATOM 1585 C CA . SER A 1 198 ? -0.464 -23.151 -21.052 1.00 30.38 198 SER A CA 1
ATOM 1586 C C . SER A 1 198 ? -0.276 -23.339 -19.556 1.00 30.38 198 SER A C 1
ATOM 1588 O O . SER A 1 198 ? 0.847 -23.558 -19.109 1.00 30.38 198 SER A O 1
ATOM 1590 N N . VAL A 1 199 ? -1.352 -23.173 -18.793 1.00 33.38 199 VAL A N 1
ATOM 1591 C CA . VAL A 1 199 ? -1.377 -23.489 -17.365 1.00 33.38 199 VAL A CA 1
ATOM 1592 C C . VAL A 1 199 ? -1.901 -24.916 -17.268 1.00 33.38 199 VAL A C 1
ATOM 1594 O O . VAL A 1 199 ? -3.090 -25.144 -17.478 1.00 33.38 199 VAL A O 1
ATOM 1597 N N . GLU A 1 200 ? -1.020 -25.883 -17.025 1.00 28.22 200 GLU A N 1
ATOM 1598 C CA . GLU A 1 200 ? -1.454 -27.209 -16.582 1.00 28.22 200 GLU A CA 1
ATOM 1599 C C . GLU A 1 200 ? -1.759 -27.118 -15.089 1.00 28.22 200 GLU A C 1
ATOM 1601 O O . GLU A 1 200 ? -0.878 -26.866 -14.267 1.00 28.22 200 GLU A O 1
ATOM 1606 N N . VAL A 1 201 ? -3.041 -27.255 -14.759 1.00 31.44 201 VAL A N 1
ATOM 1607 C CA . VAL A 1 201 ? -3.503 -27.399 -13.381 1.00 31.44 201 VAL A CA 1
ATOM 1608 C C . VAL A 1 201 ? -3.308 -28.872 -13.027 1.00 31.44 201 VAL A C 1
ATOM 1610 O O . VAL A 1 201 ? -4.022 -29.722 -13.558 1.00 31.44 201 VAL A O 1
ATOM 1613 N N . GLY A 1 202 ? -2.278 -29.161 -12.230 1.00 36.84 202 GLY A N 1
ATOM 1614 C CA . GLY A 1 202 ? -2.057 -30.476 -11.618 1.00 36.84 202 GLY A CA 1
ATOM 1615 C C . GLY A 1 202 ? -2.946 -30.699 -10.405 1.00 36.84 202 GLY A C 1
ATOM 1616 O O . GLY A 1 202 ? -3.285 -29.695 -9.737 1.00 36.84 202 GLY A O 1
#

pLDDT: mean 79.01, std 17.1, range [28.22, 96.81]